Protein AF-A0A429IAY5-F1 (afdb_monomer_lite)

Sequence (356 aa):
MKTEVIEKDDQYVLNHCTKYLARESRDARHDFGQYPPGDDRAAICEAWRFPVVDAHWDGVSAASSYPYNDVTFVHDGRRTTPSSVAVLGTFGPLHSPVPLRPLAFAGEPTGFWAVTVRVPKGQVHTYKFAVDGAYVLDPVNPQRAVLDNGEPWSRFFTDACTVPLSFSRAERDLLGRLVRHLLPFRLDENRRFIRGVYESLDRAGRDEEFPLAYQLDDEVGTVNYIDKLIARQEQHNADDYHTCLKIIGEILRSRFGGLDPETAPPEMFADLYRQMETEKVDGWDYSRYGSPRYFLLLLRRHAMTGAFVHPKHGGNSGAAGWMYLESRFRDARDATLFDWRRALESPLGHNTDYRG

Structure (mmCIF, N/CA/C/O backbone):
data_AF-A0A429IAY5-F1
#
_entry.id   AF-A0A429IAY5-F1
#
loop_
_atom_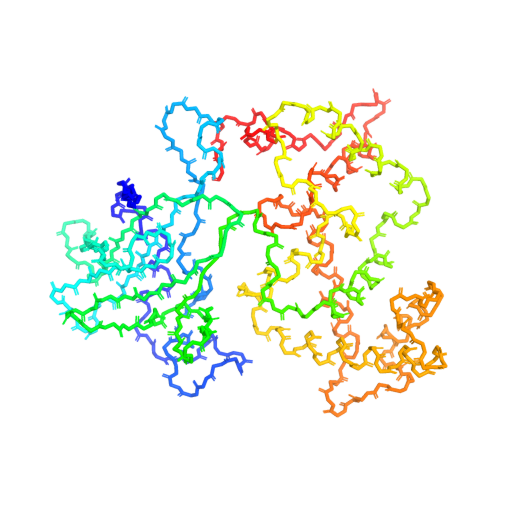site.group_PDB
_atom_site.id
_atom_site.type_symbol
_atom_site.label_atom_id
_atom_site.label_alt_id
_atom_site.label_comp_id
_atom_site.label_asym_id
_atom_site.label_entity_id
_atom_site.label_seq_id
_atom_site.pdbx_PDB_ins_code
_atom_site.Cartn_x
_atom_site.Cartn_y
_atom_site.Cartn_z
_atom_site.occupancy
_atom_site.B_iso_or_equiv
_atom_site.auth_seq_id
_atom_site.auth_comp_id
_atom_site.auth_asym_id
_atom_site.auth_atom_id
_atom_site.pdbx_PDB_model_num
ATOM 1 N N . MET A 1 1 ? -0.521 10.373 -25.197 1.00 56.44 1 MET A N 1
ATOM 2 C CA . MET A 1 1 ? 0.549 10.839 -24.289 1.00 56.44 1 MET A CA 1
ATOM 3 C C . MET A 1 1 ? 1.654 9.794 -24.312 1.00 56.44 1 MET A C 1
ATOM 5 O O . MET A 1 1 ? 1.327 8.628 -24.164 1.00 56.44 1 MET A O 1
ATOM 9 N N . LYS A 1 2 ? 2.902 10.155 -24.627 1.00 78.06 2 LYS A N 1
ATOM 10 C CA . LYS A 1 2 ? 4.018 9.196 -24.722 1.00 78.06 2 LYS A CA 1
ATOM 11 C C . LYS A 1 2 ? 4.521 8.868 -23.312 1.00 78.06 2 LYS A C 1
ATOM 13 O O . LYS A 1 2 ? 4.625 9.781 -22.500 1.00 78.06 2 LYS A O 1
ATOM 18 N N . THR A 1 3 ? 4.821 7.603 -23.030 1.00 90.50 3 THR A N 1
ATOM 19 C CA . THR A 1 3 ? 5.476 7.214 -21.773 1.00 90.50 3 THR A CA 1
ATOM 20 C C . THR A 1 3 ? 6.915 7.715 -21.775 1.00 90.50 3 THR A C 1
ATOM 22 O O . THR A 1 3 ? 7.653 7.477 -22.734 1.00 90.50 3 THR A O 1
ATOM 25 N N . GLU A 1 4 ? 7.303 8.430 -20.724 1.00 95.19 4 GLU A N 1
ATOM 26 C CA . GLU A 1 4 ? 8.668 8.918 -20.551 1.00 95.19 4 GLU A CA 1
ATOM 27 C C . GLU A 1 4 ? 9.512 7.854 -19.854 1.00 95.19 4 GLU A C 1
ATOM 29 O O . GLU A 1 4 ? 9.183 7.424 -18.748 1.00 95.19 4 GLU A O 1
ATOM 34 N N . VAL A 1 5 ? 10.574 7.415 -20.528 1.00 96.75 5 VAL A N 1
ATOM 35 C CA . VAL A 1 5 ? 11.546 6.458 -19.994 1.00 96.75 5 VAL A CA 1
ATOM 36 C C . VAL A 1 5 ? 12.626 7.234 -19.257 1.00 96.75 5 VAL A C 1
ATOM 38 O O . VAL A 1 5 ? 13.189 8.178 -19.809 1.00 96.75 5 VAL A O 1
ATOM 41 N N . ILE A 1 6 ? 12.913 6.813 -18.031 1.00 96.31 6 ILE A N 1
ATOM 42 C CA . ILE A 1 6 ? 13.973 7.364 -17.195 1.00 96.31 6 ILE A CA 1
ATOM 43 C C . ILE A 1 6 ? 15.163 6.417 -17.250 1.00 96.31 6 ILE A C 1
ATOM 45 O O . ILE A 1 6 ? 15.024 5.205 -17.071 1.00 96.31 6 ILE A O 1
ATOM 49 N N . GLU A 1 7 ? 16.342 6.966 -17.515 1.00 94.50 7 GLU A N 1
ATOM 50 C CA . GLU A 1 7 ? 17.569 6.185 -17.518 1.00 94.50 7 GLU A CA 1
ATOM 51 C C . GLU A 1 7 ? 18.011 5.913 -16.076 1.00 94.50 7 GLU A C 1
ATOM 53 O O . GLU A 1 7 ? 18.231 6.828 -15.283 1.00 94.50 7 GLU A O 1
ATOM 58 N N . LYS A 1 8 ? 18.121 4.630 -15.733 1.00 95.06 8 LYS A N 1
ATOM 59 C CA . LYS A 1 8 ? 18.749 4.144 -14.503 1.00 95.06 8 LYS A CA 1
ATOM 60 C C . LYS A 1 8 ? 19.872 3.199 -14.893 1.00 95.06 8 LYS A C 1
ATOM 62 O O . LYS A 1 8 ? 19.691 2.392 -15.810 1.00 95.06 8 LYS A O 1
ATOM 67 N N . ASP A 1 9 ? 21.003 3.286 -14.206 1.00 94.69 9 ASP A N 1
ATOM 68 C CA . ASP A 1 9 ? 22.112 2.362 -14.422 1.00 94.69 9 ASP A CA 1
ATOM 69 C C . ASP A 1 9 ? 21.780 0.940 -13.925 1.00 94.69 9 ASP A C 1
ATOM 71 O O . ASP A 1 9 ? 20.820 0.709 -13.182 1.00 94.69 9 ASP A O 1
ATOM 75 N N . ASP A 1 10 ? 22.571 -0.037 -14.370 1.00 97.19 10 ASP A N 1
ATOM 76 C CA . ASP A 1 10 ? 22.368 -1.444 -14.006 1.00 97.19 10 ASP A CA 1
ATOM 77 C C . ASP A 1 10 ? 22.539 -1.682 -12.511 1.00 97.19 10 ASP A C 1
ATOM 79 O O . ASP A 1 10 ? 21.797 -2.469 -11.925 1.00 97.19 10 ASP A O 1
ATOM 83 N N . GLN A 1 11 ? 23.478 -0.981 -11.875 1.00 95.31 11 GLN A N 1
ATOM 84 C CA . GLN A 1 11 ? 23.762 -1.143 -10.456 1.00 95.31 11 GLN A CA 1
ATOM 85 C C . GLN A 1 11 ? 22.556 -0.731 -9.604 1.00 95.31 11 GLN A C 1
ATOM 87 O O . GLN A 1 11 ? 22.199 -1.453 -8.673 1.00 95.31 11 GLN A O 1
ATOM 92 N N . TYR A 1 12 ? 21.892 0.378 -9.934 1.00 94.56 12 TYR A N 1
ATOM 93 C CA . TYR A 1 12 ? 20.667 0.838 -9.289 1.00 94.56 12 TYR A CA 1
ATOM 94 C C . TYR A 1 12 ? 19.584 -0.236 -9.367 1.00 94.56 12 TYR A C 1
ATOM 96 O O . TYR A 1 12 ? 19.018 -0.615 -8.338 1.00 94.56 12 TYR A O 1
ATOM 104 N N . VAL A 1 13 ? 19.312 -0.763 -10.565 1.00 96.38 13 VAL A N 1
ATOM 105 C CA . VAL A 1 13 ? 18.244 -1.754 -10.744 1.00 96.38 13 VAL A CA 1
ATOM 106 C C . VAL A 1 13 ? 18.590 -3.059 -10.026 1.00 96.38 13 VAL A C 1
ATOM 108 O O . VAL A 1 13 ? 17.761 -3.600 -9.291 1.00 96.38 13 VAL A O 1
ATOM 111 N N . LEU A 1 14 ? 19.827 -3.539 -10.173 1.00 96.25 14 LEU A N 1
ATOM 112 C CA . LEU A 1 14 ? 20.292 -4.771 -9.541 1.00 96.25 14 LEU A CA 1
ATOM 113 C C . LEU A 1 14 ? 20.277 -4.670 -8.012 1.00 96.25 14 LEU A C 1
ATOM 115 O O . LEU A 1 14 ? 19.855 -5.628 -7.361 1.00 96.25 14 LEU A O 1
ATOM 119 N N . ASN A 1 15 ? 20.639 -3.521 -7.431 1.00 94.56 15 ASN A N 1
ATOM 120 C CA . ASN A 1 15 ? 20.538 -3.273 -5.987 1.00 94.56 15 ASN A CA 1
ATOM 121 C C . ASN A 1 15 ? 19.098 -3.417 -5.472 1.00 94.56 15 ASN A C 1
ATOM 123 O O . ASN A 1 15 ? 18.885 -3.877 -4.349 1.00 94.56 15 ASN A O 1
ATOM 127 N N . HIS A 1 16 ? 18.108 -3.060 -6.293 1.00 93.94 16 HIS A N 1
ATOM 128 C CA . HIS A 1 16 ? 16.699 -3.133 -5.921 1.00 93.94 16 HIS A CA 1
ATOM 129 C C . HIS A 1 16 ? 16.050 -4.492 -6.189 1.00 93.94 16 HIS A C 1
ATOM 131 O O . HIS A 1 16 ? 15.040 -4.790 -5.552 1.00 93.94 16 HIS A O 1
ATOM 137 N N . CYS A 1 17 ? 16.591 -5.326 -7.087 1.00 93.81 17 CYS A N 1
ATOM 138 C CA . CYS A 1 17 ? 15.934 -6.578 -7.472 1.00 93.81 17 CYS A CA 1
ATOM 139 C C . CYS A 1 17 ? 16.657 -7.860 -7.037 1.00 93.81 17 CYS A C 1
ATOM 141 O O . CYS A 1 17 ? 16.001 -8.815 -6.615 1.00 93.81 17 CYS A O 1
ATOM 143 N N . THR A 1 18 ? 17.991 -7.901 -7.081 1.00 92.12 18 THR A N 1
ATOM 144 C CA . THR A 1 18 ? 18.750 -9.160 -6.958 1.00 92.12 18 THR A CA 1
ATOM 145 C C . THR A 1 18 ? 18.558 -9.842 -5.608 1.00 92.12 18 THR A C 1
ATOM 147 O O . THR A 1 18 ? 18.293 -11.040 -5.573 1.00 92.12 18 THR A O 1
ATOM 150 N N . LYS A 1 19 ? 18.582 -9.098 -4.494 1.00 89.44 19 LYS A N 1
ATOM 151 C CA . LYS A 1 19 ? 18.338 -9.648 -3.144 1.00 89.44 19 LYS A CA 1
ATOM 152 C C . LYS A 1 19 ? 17.027 -10.445 -3.054 1.00 89.44 19 LYS A C 1
ATOM 154 O O . LYS A 1 19 ? 16.942 -11.409 -2.293 1.00 89.44 19 LYS A O 1
ATOM 159 N N . TYR A 1 20 ? 16.015 -10.034 -3.813 1.00 90.50 20 TYR A N 1
ATOM 160 C CA . TYR A 1 20 ? 14.670 -10.598 -3.762 1.00 90.50 20 TYR A CA 1
ATOM 161 C C . TYR A 1 20 ? 14.484 -11.718 -4.783 1.00 90.50 20 TYR A C 1
ATOM 163 O O . TYR A 1 20 ? 13.994 -12.792 -4.432 1.00 90.50 20 TYR A O 1
ATOM 171 N N . LEU A 1 21 ? 14.917 -11.477 -6.024 1.00 90.44 21 LEU A N 1
ATOM 172 C CA . LEU A 1 21 ? 14.648 -12.345 -7.170 1.00 90.44 21 LEU A CA 1
ATOM 173 C C . LEU A 1 21 ? 15.740 -13.391 -7.411 1.00 90.44 21 LEU A C 1
ATOM 175 O O . LEU A 1 21 ? 15.462 -14.450 -7.960 1.00 90.44 21 LEU A O 1
ATOM 179 N N . ALA A 1 22 ? 16.990 -13.146 -7.003 1.00 86.62 22 ALA A N 1
ATOM 180 C CA . ALA A 1 22 ? 18.126 -13.949 -7.462 1.00 86.62 22 ALA A CA 1
ATOM 181 C C . ALA A 1 22 ? 18.215 -15.367 -6.865 1.00 86.62 22 ALA A C 1
ATOM 183 O O . ALA A 1 22 ? 19.133 -16.110 -7.208 1.00 86.62 22 ALA A O 1
ATOM 184 N N . ARG A 1 23 ? 17.272 -15.770 -6.008 1.00 82.38 23 ARG A N 1
ATOM 185 C CA . ARG A 1 23 ? 17.279 -17.077 -5.342 1.00 82.38 23 ARG A CA 1
ATOM 186 C C . ARG A 1 23 ? 17.081 -18.227 -6.334 1.00 82.38 23 ARG A C 1
ATOM 188 O O . ARG A 1 23 ? 16.148 -18.223 -7.128 1.00 82.38 23 ARG A O 1
ATOM 195 N N . GLU A 1 24 ? 17.929 -19.248 -6.232 1.00 80.69 24 GLU A N 1
ATOM 196 C CA . GLU A 1 24 ? 17.819 -20.465 -7.052 1.00 80.69 24 GLU A CA 1
ATOM 197 C C . GLU A 1 24 ? 16.830 -21.489 -6.474 1.00 80.69 24 GLU A C 1
ATOM 199 O O . GLU A 1 24 ? 16.192 -22.231 -7.223 1.00 80.69 24 GLU A O 1
ATOM 204 N N . SER A 1 25 ? 16.683 -21.513 -5.144 1.00 83.12 25 SER A N 1
ATOM 205 C CA . SER A 1 25 ? 15.753 -22.407 -4.444 1.00 83.12 25 SER A CA 1
ATOM 206 C C . SER A 1 25 ? 14.301 -22.151 -4.864 1.00 83.12 25 SER A C 1
ATOM 208 O O . SER A 1 25 ? 13.889 -21.008 -5.054 1.00 83.12 25 SER A O 1
ATOM 210 N N . ARG A 1 26 ? 13.522 -23.235 -4.977 1.00 82.31 26 ARG A N 1
ATOM 211 C CA . ARG A 1 26 ? 12.072 -23.219 -5.243 1.00 82.31 26 ARG A CA 1
ATOM 212 C C . ARG A 1 26 ? 11.232 -23.465 -3.990 1.00 82.31 26 ARG A C 1
ATOM 214 O O . ARG A 1 26 ? 10.028 -23.669 -4.094 1.00 82.31 26 ARG A O 1
ATOM 221 N N . ASP A 1 27 ? 11.863 -23.486 -2.819 1.00 87.38 27 ASP A N 1
ATOM 222 C CA . ASP A 1 27 ? 11.152 -23.685 -1.563 1.00 87.38 27 ASP A CA 1
ATOM 223 C C . ASP A 1 27 ? 10.172 -22.525 -1.353 1.00 87.38 27 ASP A C 1
ATOM 225 O O . ASP A 1 27 ? 10.574 -21.360 -1.397 1.00 87.38 27 ASP A O 1
ATOM 229 N N . ALA A 1 28 ? 8.913 -22.843 -1.051 1.00 88.56 28 ALA A N 1
ATOM 230 C CA . ALA A 1 28 ? 7.842 -21.888 -0.765 1.00 88.56 28 ALA A CA 1
ATOM 231 C C . ALA A 1 28 ? 8.009 -21.203 0.612 1.00 88.56 28 ALA A C 1
ATOM 233 O O . ALA A 1 28 ? 7.119 -21.223 1.454 1.00 88.56 28 ALA A O 1
ATOM 234 N N . ARG A 1 29 ? 9.189 -20.632 0.893 1.00 86.31 29 ARG A N 1
ATOM 235 C CA . ARG A 1 29 ? 9.542 -20.065 2.211 1.00 86.31 29 ARG A CA 1
ATOM 236 C C . ARG A 1 29 ? 8.820 -18.758 2.531 1.00 86.31 29 ARG A C 1
ATOM 238 O O . ARG A 1 29 ? 8.881 -18.318 3.674 1.00 86.31 29 ARG A O 1
ATOM 245 N N . HIS A 1 30 ? 8.213 -18.130 1.528 1.00 85.31 30 HIS A N 1
ATOM 246 C CA . HIS A 1 30 ? 7.499 -16.857 1.648 1.00 85.31 30 HIS A CA 1
ATOM 247 C C . HIS A 1 30 ? 6.004 -17.006 1.356 1.00 85.31 30 HIS A C 1
ATOM 249 O O . HIS A 1 30 ? 5.321 -16.024 1.064 1.00 85.31 30 HIS A O 1
ATOM 255 N N . ASP A 1 31 ? 5.503 -18.237 1.434 1.00 88.00 31 ASP A N 1
ATOM 256 C CA . ASP A 1 31 ? 4.080 -18.532 1.468 1.00 88.00 31 ASP A CA 1
ATOM 257 C C . ASP A 1 31 ? 3.624 -18.705 2.920 1.00 88.00 31 ASP A C 1
ATOM 259 O O . ASP A 1 31 ? 4.079 -19.588 3.645 1.00 88.00 31 ASP A O 1
ATOM 263 N N . PHE A 1 32 ? 2.731 -17.822 3.339 1.00 84.75 32 PHE A N 1
ATOM 264 C CA . PHE A 1 32 ? 2.052 -17.808 4.630 1.00 84.75 32 PHE A CA 1
ATOM 265 C C . PHE A 1 32 ? 0.592 -18.276 4.483 1.00 84.75 32 PHE A C 1
ATOM 267 O O . PHE A 1 32 ? -0.224 -18.024 5.365 1.00 84.75 32 PHE A O 1
ATOM 274 N N . GLY A 1 33 ? 0.265 -18.953 3.373 1.00 82.62 33 GLY A N 1
ATOM 275 C CA . GLY A 1 33 ? -1.078 -19.407 3.010 1.00 82.62 33 GLY A CA 1
ATOM 276 C C . GLY A 1 33 ? -1.767 -18.532 1.959 1.00 82.62 33 GLY A C 1
ATOM 277 O O . GLY A 1 33 ? -2.904 -18.816 1.593 1.00 82.62 33 GLY A O 1
ATOM 278 N N . GLN A 1 34 ? -1.104 -17.479 1.468 1.00 84.12 34 GLN A N 1
ATOM 279 C CA . GLN A 1 34 ? -1.677 -16.532 0.507 1.00 84.12 34 GLN A CA 1
ATOM 280 C C . GLN A 1 34 ? -1.512 -16.944 -0.964 1.00 84.12 34 GLN A C 1
ATOM 282 O O . GLN A 1 34 ? -2.073 -16.281 -1.842 1.00 84.12 34 GLN A O 1
ATOM 287 N N . TYR A 1 35 ? -0.731 -17.988 -1.262 1.00 87.00 35 TYR A N 1
ATOM 288 C CA . TYR A 1 35 ? -0.489 -18.432 -2.635 1.00 87.00 35 TYR A CA 1
ATOM 289 C C . TYR A 1 35 ? -0.970 -19.867 -2.893 1.00 87.00 35 TYR A C 1
ATOM 291 O O . TYR A 1 35 ? -0.951 -20.711 -1.998 1.00 87.00 35 TYR A O 1
ATOM 299 N N . PRO A 1 36 ? -1.398 -20.182 -4.130 1.00 87.00 36 PRO A N 1
ATOM 300 C CA . PRO A 1 36 ? -1.658 -21.561 -4.514 1.00 87.00 36 PRO A CA 1
ATOM 301 C C . PRO A 1 36 ? -0.350 -22.375 -4.574 1.00 87.00 36 PRO A C 1
ATOM 303 O O . PRO A 1 36 ? 0.723 -21.819 -4.835 1.00 87.00 36 PRO A O 1
ATOM 306 N N . PRO A 1 37 ? -0.416 -23.710 -4.408 1.00 88.00 37 PRO A N 1
ATOM 307 C CA . PRO A 1 37 ? 0.755 -24.568 -4.547 1.00 88.00 37 PRO A CA 1
ATOM 308 C C . PRO A 1 37 ? 1.457 -24.380 -5.900 1.00 88.00 37 PRO A C 1
ATOM 310 O O . PRO A 1 37 ? 0.829 -24.483 -6.953 1.00 88.00 37 PRO A O 1
ATOM 313 N N . GLY A 1 38 ? 2.772 -24.148 -5.867 1.00 84.69 38 GLY A N 1
ATOM 314 C CA . GLY A 1 38 ? 3.600 -23.983 -7.068 1.00 84.69 38 GLY A CA 1
ATOM 315 C C . GLY A 1 38 ? 3.671 -22.559 -7.630 1.00 84.69 38 GLY A C 1
ATOM 316 O O . GLY A 1 38 ? 4.242 -22.377 -8.701 1.00 84.69 38 GLY A O 1
ATOM 317 N N . ASP A 1 39 ? 3.127 -21.559 -6.935 1.00 87.62 39 ASP A N 1
ATOM 318 C CA . ASP A 1 39 ? 3.252 -20.153 -7.327 1.00 87.62 39 ASP A CA 1
ATOM 319 C C . ASP A 1 39 ? 4.697 -19.641 -7.179 1.00 87.62 39 ASP A C 1
ATOM 321 O O . ASP A 1 39 ? 5.296 -19.750 -6.108 1.00 87.62 39 ASP A O 1
ATOM 325 N N . ASP A 1 40 ? 5.260 -19.031 -8.226 1.00 84.69 40 ASP A N 1
ATOM 326 C CA . ASP A 1 40 ? 6.631 -18.496 -8.197 1.00 84.69 40 ASP A CA 1
ATOM 327 C C . ASP A 1 40 ? 6.828 -17.434 -7.098 1.00 84.69 40 ASP A C 1
ATOM 329 O O . ASP A 1 40 ? 7.921 -17.307 -6.535 1.00 84.69 40 ASP A O 1
ATOM 333 N N . ARG A 1 41 ? 5.766 -16.708 -6.724 1.00 88.31 41 ARG A N 1
ATOM 334 C CA . ARG A 1 41 ? 5.806 -15.679 -5.671 1.00 88.31 41 ARG A CA 1
ATOM 335 C C . ARG A 1 41 ? 6.077 -16.268 -4.289 1.00 88.31 41 ARG A C 1
ATOM 337 O O . ARG A 1 41 ? 6.617 -15.566 -3.439 1.00 88.31 41 ARG A O 1
ATOM 344 N N . ALA A 1 42 ? 5.773 -17.549 -4.075 1.00 88.94 42 ALA A N 1
ATOM 345 C CA . ALA A 1 42 ? 6.066 -18.258 -2.832 1.00 88.94 42 ALA A CA 1
ATOM 346 C C . ALA A 1 42 ? 7.574 -18.490 -2.613 1.00 88.94 42 ALA A C 1
ATOM 348 O O . ALA A 1 42 ? 8.035 -18.588 -1.472 1.00 88.94 42 ALA A O 1
ATOM 349 N N . ALA A 1 43 ? 8.351 -18.579 -3.699 1.00 87.81 43 ALA A N 1
ATOM 350 C CA . ALA A 1 43 ? 9.796 -18.817 -3.657 1.00 87.81 43 ALA A CA 1
ATOM 351 C C . ALA A 1 43 ? 10.624 -17.519 -3.552 1.00 87.81 43 ALA A C 1
ATOM 353 O O . ALA A 1 43 ? 11.816 -17.547 -3.221 1.00 87.81 43 ALA A O 1
ATOM 354 N N . ILE A 1 44 ? 9.993 -16.368 -3.798 1.00 87.62 44 ILE A N 1
ATOM 355 C CA . ILE A 1 44 ? 10.636 -15.053 -3.876 1.00 87.62 44 ILE A CA 1
ATOM 356 C C . ILE A 1 44 ? 10.467 -14.287 -2.562 1.00 87.62 44 ILE A C 1
ATOM 358 O O . ILE A 1 44 ? 9.414 -14.301 -1.934 1.00 87.62 44 ILE A O 1
ATOM 362 N N . CYS A 1 45 ? 11.526 -13.596 -2.138 1.00 86.75 45 CYS A N 1
ATOM 363 C CA . CYS A 1 45 ? 11.501 -12.778 -0.927 1.00 86.75 45 CYS A CA 1
ATOM 364 C C . CYS A 1 45 ? 10.812 -11.439 -1.204 1.00 86.75 45 CYS A C 1
ATOM 366 O O . CYS A 1 45 ? 11.195 -10.759 -2.147 1.00 86.75 45 CYS A O 1
ATOM 368 N N . GLU A 1 46 ? 9.856 -11.030 -0.363 1.00 87.81 46 GLU A N 1
ATOM 369 C CA . GLU A 1 46 ? 9.245 -9.686 -0.411 1.00 87.81 46 GLU A CA 1
ATOM 370 C C . GLU A 1 46 ? 8.728 -9.287 -1.811 1.00 87.81 46 GLU A C 1
ATOM 372 O O . GLU A 1 46 ? 8.937 -8.171 -2.287 1.00 87.81 46 GLU A O 1
ATOM 377 N N . ALA A 1 47 ? 8.021 -10.212 -2.467 1.00 88.69 47 ALA A N 1
ATOM 378 C CA . ALA A 1 47 ? 7.423 -10.065 -3.800 1.00 88.69 47 ALA A CA 1
ATOM 379 C C . ALA A 1 47 ? 6.638 -8.745 -4.003 1.00 88.69 47 ALA A C 1
ATOM 381 O O . ALA A 1 47 ? 6.641 -8.150 -5.080 1.00 88.69 47 ALA A O 1
ATOM 382 N N . TRP A 1 48 ? 6.029 -8.226 -2.933 1.00 89.12 48 TRP A N 1
ATOM 383 C CA . TRP A 1 48 ? 5.300 -6.954 -2.892 1.00 89.12 48 TRP A CA 1
ATOM 384 C C . TRP A 1 48 ? 6.142 -5.713 -3.233 1.00 89.12 48 TRP A C 1
ATOM 386 O O . TRP A 1 48 ? 5.582 -4.634 -3.447 1.00 89.12 48 TRP A O 1
ATOM 396 N N . ARG A 1 49 ? 7.477 -5.817 -3.286 1.00 91.75 49 ARG A N 1
ATOM 397 C CA . ARG A 1 49 ? 8.354 -4.708 -3.691 1.00 91.75 49 ARG A CA 1
ATOM 398 C C . ARG A 1 49 ? 8.222 -4.336 -5.157 1.00 91.75 49 ARG A C 1
ATOM 400 O O . ARG A 1 49 ? 8.545 -3.199 -5.484 1.00 91.75 49 ARG A O 1
ATOM 407 N N . PHE A 1 50 ? 7.737 -5.243 -6.001 1.00 94.38 50 PHE A N 1
ATOM 408 C CA . PHE A 1 50 ? 7.680 -5.040 -7.444 1.00 94.38 50 PHE A CA 1
ATOM 409 C C . PHE A 1 50 ? 6.288 -4.581 -7.920 1.00 94.38 50 PHE A C 1
ATOM 411 O O . PHE A 1 50 ? 5.279 -5.066 -7.400 1.00 94.38 50 PHE A O 1
ATOM 418 N N . PRO A 1 51 ? 6.217 -3.661 -8.904 1.00 97.00 51 PRO A N 1
ATOM 419 C CA . PRO A 1 51 ? 7.336 -2.883 -9.444 1.00 97.00 51 PRO A CA 1
ATOM 420 C C . PRO A 1 51 ? 7.904 -1.925 -8.385 1.00 97.00 51 PRO A C 1
ATOM 422 O O . PRO A 1 51 ? 7.212 -1.545 -7.434 1.00 97.00 51 PRO A O 1
ATOM 425 N N . VAL A 1 52 ? 9.174 -1.549 -8.542 1.00 96.12 52 VAL A N 1
ATOM 426 C CA . VAL A 1 52 ? 9.810 -0.584 -7.636 1.00 96.12 52 VAL A CA 1
ATOM 427 C C . VAL A 1 52 ? 9.193 0.778 -7.918 1.00 96.12 52 VAL A C 1
ATOM 429 O O . VAL A 1 52 ? 9.154 1.197 -9.070 1.00 96.12 52 VAL A O 1
ATOM 432 N N . VAL A 1 53 ? 8.695 1.443 -6.880 1.00 95.69 53 VAL A N 1
ATOM 433 C CA . VAL A 1 53 ? 8.128 2.793 -6.958 1.00 95.69 53 VAL A CA 1
ATOM 434 C C . VAL A 1 53 ? 9.024 3.677 -6.109 1.00 95.69 53 VAL A C 1
ATOM 436 O O . VAL A 1 53 ? 9.106 3.457 -4.901 1.00 95.69 53 VAL A O 1
ATOM 439 N N . ASP A 1 54 ? 9.709 4.611 -6.754 1.00 93.69 54 ASP A N 1
ATOM 440 C CA . ASP A 1 54 ? 10.697 5.492 -6.136 1.00 93.69 54 ASP A CA 1
ATOM 441 C C . ASP A 1 54 ? 10.357 6.963 -6.404 1.00 93.69 54 ASP A C 1
ATOM 443 O O . ASP A 1 54 ? 9.550 7.277 -7.287 1.00 93.69 54 ASP A O 1
ATOM 447 N N . ALA A 1 55 ? 10.931 7.884 -5.638 1.00 90.81 55 ALA A N 1
ATOM 448 C CA . ALA A 1 55 ? 10.758 9.307 -5.897 1.00 90.81 55 ALA A CA 1
ATOM 449 C C . ALA A 1 55 ? 11.405 9.702 -7.234 1.00 90.81 55 ALA A C 1
ATOM 451 O O . ALA A 1 55 ? 12.462 9.196 -7.609 1.00 90.81 55 ALA A O 1
ATOM 452 N N . HIS A 1 56 ? 10.756 10.604 -7.972 1.00 92.50 56 HIS A N 1
ATOM 453 C CA . HIS A 1 56 ? 11.352 11.184 -9.170 1.00 92.50 56 HIS A CA 1
ATOM 454 C C . HIS A 1 56 ? 12.267 12.356 -8.796 1.00 92.50 56 HIS A C 1
ATOM 456 O O . HIS A 1 56 ? 11.945 13.135 -7.898 1.00 92.50 56 HIS A O 1
ATOM 462 N N . TRP A 1 57 ? 13.380 12.510 -9.516 1.00 89.75 57 TRP A N 1
ATOM 463 C CA . TRP A 1 57 ? 14.264 13.670 -9.429 1.00 89.75 57 TRP A CA 1
ATOM 464 C C . TRP A 1 57 ? 14.833 14.000 -10.812 1.00 89.75 57 TRP A C 1
ATOM 466 O O . TRP A 1 57 ? 15.547 13.191 -11.403 1.00 89.75 57 TRP A O 1
ATOM 476 N N . ASP A 1 58 ? 14.534 15.197 -11.314 1.00 87.75 58 ASP A N 1
ATOM 477 C CA . ASP A 1 58 ? 14.938 15.662 -12.648 1.00 87.75 58 ASP A CA 1
ATOM 478 C C . ASP A 1 58 ? 16.320 16.345 -12.691 1.00 87.75 58 ASP A C 1
ATOM 480 O O . ASP A 1 58 ? 16.786 16.741 -13.758 1.00 87.75 58 ASP A O 1
ATOM 484 N N . GLY A 1 59 ? 16.999 16.496 -11.548 1.00 86.75 59 GLY A N 1
ATOM 485 C CA . GLY A 1 59 ? 18.266 17.232 -11.466 1.00 86.75 59 GLY A CA 1
ATOM 486 C C . GLY A 1 59 ? 18.112 18.747 -11.311 1.00 86.75 59 GLY A C 1
ATOM 487 O O . GLY A 1 59 ? 19.115 19.425 -11.091 1.00 86.75 59 GLY A O 1
ATOM 488 N N . VAL A 1 60 ? 16.888 19.279 -11.380 1.00 87.00 60 VAL A N 1
ATOM 489 C CA . VAL A 1 60 ? 16.620 20.713 -11.530 1.00 87.00 60 VAL A CA 1
ATOM 490 C C . VAL A 1 60 ? 15.742 21.261 -10.408 1.00 87.00 60 VAL A C 1
ATOM 492 O O . VAL A 1 60 ? 16.168 22.187 -9.717 1.00 87.00 60 VAL A O 1
ATOM 495 N N . SER A 1 61 ? 14.537 20.726 -10.192 1.00 84.75 61 SER A N 1
ATOM 496 C CA . SER A 1 61 ? 13.570 21.316 -9.255 1.00 84.75 61 SER A CA 1
ATOM 497 C C . SER A 1 61 ? 12.782 20.276 -8.465 1.00 84.75 61 SER A C 1
ATOM 499 O O . SER A 1 61 ? 12.200 19.332 -8.999 1.00 84.75 61 SER A O 1
ATOM 501 N N . ALA A 1 62 ? 12.752 20.467 -7.140 1.00 80.94 62 ALA A N 1
ATOM 502 C CA . ALA A 1 62 ? 12.017 19.580 -6.240 1.00 80.94 62 ALA A CA 1
ATOM 503 C C . ALA A 1 62 ? 10.514 19.716 -6.481 1.00 80.94 62 ALA A C 1
ATOM 505 O O . ALA A 1 62 ? 9.804 18.718 -6.497 1.00 80.94 62 ALA A O 1
ATOM 506 N N . ALA A 1 63 ? 10.050 20.933 -6.771 1.00 82.06 63 ALA A N 1
ATOM 507 C CA . ALA A 1 63 ? 8.652 21.209 -7.056 1.00 82.06 63 ALA A CA 1
ATOM 508 C C . ALA A 1 63 ? 8.173 20.545 -8.359 1.00 82.06 63 ALA A C 1
ATOM 510 O O . ALA A 1 63 ? 7.088 19.972 -8.375 1.00 82.06 63 ALA A O 1
ATOM 511 N N . SER A 1 64 ? 8.971 20.561 -9.438 1.00 85.00 64 SER A N 1
ATOM 512 C CA . SER A 1 64 ? 8.608 19.870 -10.691 1.00 85.00 64 SER A CA 1
ATOM 513 C C . SER A 1 64 ? 8.719 18.354 -10.574 1.00 85.00 64 SER A C 1
ATOM 515 O O . SER A 1 64 ? 7.968 17.633 -11.232 1.00 85.00 64 SER A O 1
ATOM 517 N N . SER A 1 65 ? 9.634 17.872 -9.732 1.00 88.38 65 SER A N 1
ATOM 518 C CA . SER A 1 65 ? 9.869 16.446 -9.531 1.00 88.38 65 SER A CA 1
ATOM 519 C C . SER A 1 65 ? 8.838 15.793 -8.605 1.00 88.38 65 SER A C 1
ATOM 521 O O . SER A 1 65 ? 8.399 14.669 -8.852 1.00 88.38 65 SER A O 1
ATOM 523 N N . TYR A 1 66 ? 8.407 16.510 -7.563 1.00 86.06 66 TYR A N 1
ATOM 524 C CA . TYR A 1 66 ? 7.545 15.995 -6.500 1.00 86.06 66 TYR A CA 1
ATOM 525 C C . TYR A 1 66 ? 6.243 15.329 -6.978 1.00 86.06 66 TYR A C 1
ATOM 527 O O . TYR A 1 66 ? 5.878 14.316 -6.379 1.00 86.06 66 TYR A O 1
ATOM 535 N N . PRO A 1 67 ? 5.545 15.797 -8.032 1.00 89.12 67 PRO A N 1
ATOM 536 C CA . PRO A 1 67 ? 4.322 15.163 -8.522 1.00 89.12 67 PRO A CA 1
ATOM 537 C C . PRO A 1 67 ? 4.509 13.774 -9.142 1.00 89.12 67 PRO A C 1
ATOM 539 O O . PRO A 1 67 ? 3.510 13.145 -9.488 1.00 89.12 67 PRO A O 1
ATOM 542 N N . TYR A 1 68 ? 5.741 13.287 -9.310 1.00 93.44 68 TYR A N 1
ATOM 543 C CA . TYR A 1 68 ? 6.032 12.057 -10.041 1.00 93.44 68 TYR A CA 1
ATOM 544 C C . TYR A 1 68 ? 6.783 11.019 -9.197 1.00 93.44 68 TYR A C 1
ATOM 546 O O . TYR A 1 68 ? 7.490 11.335 -8.239 1.00 93.44 68 TYR A O 1
ATOM 554 N N . ASN A 1 69 ? 6.631 9.760 -9.593 1.00 96.12 69 ASN A N 1
ATOM 555 C CA . ASN A 1 69 ? 7.459 8.633 -9.198 1.00 96.12 69 ASN A CA 1
ATOM 556 C C . ASN A 1 69 ? 8.233 8.087 -10.404 1.00 96.12 69 ASN A C 1
ATOM 558 O O . ASN A 1 69 ? 7.745 8.122 -11.537 1.00 96.12 69 ASN A O 1
ATOM 562 N N . ASP A 1 70 ? 9.391 7.496 -10.125 1.00 97.31 70 ASP A N 1
ATOM 563 C CA . ASP A 1 70 ? 10.097 6.597 -11.031 1.00 97.31 70 ASP A CA 1
ATOM 564 C C . ASP A 1 70 ? 9.634 5.163 -10.758 1.00 97.31 70 ASP A C 1
ATOM 566 O O . ASP A 1 70 ? 9.822 4.631 -9.662 1.00 97.31 70 ASP A O 1
ATOM 570 N N . VAL A 1 71 ? 9.012 4.523 -11.749 1.00 98.12 71 VAL A N 1
ATOM 571 C CA . VAL A 1 71 ? 8.507 3.150 -11.622 1.00 98.12 71 VAL A CA 1
ATOM 572 C C . VAL A 1 71 ? 9.383 2.208 -12.429 1.00 98.12 71 VAL A C 1
ATOM 574 O O . VAL A 1 71 ? 9.387 2.263 -13.658 1.00 98.12 71 VAL A O 1
ATOM 577 N N . THR A 1 72 ? 10.123 1.341 -11.738 1.00 98.31 72 THR A N 1
ATOM 578 C CA . THR A 1 72 ? 11.015 0.357 -12.363 1.00 98.31 72 THR A CA 1
ATOM 579 C C . THR A 1 72 ? 10.342 -1.007 -12.427 1.00 98.31 72 THR A C 1
ATOM 581 O O . THR A 1 72 ? 10.093 -1.656 -11.405 1.00 98.31 72 THR A O 1
ATOM 584 N N . PHE A 1 73 ? 10.081 -1.456 -13.650 1.00 98.38 73 PHE A N 1
ATOM 585 C CA . PHE A 1 73 ? 9.615 -2.804 -13.946 1.00 98.38 73 PHE A CA 1
ATOM 586 C C . PHE A 1 73 ? 10.817 -3.712 -14.157 1.00 98.38 73 PHE A C 1
ATOM 588 O O . PHE A 1 73 ? 11.740 -3.347 -14.883 1.00 98.38 73 PHE A O 1
ATOM 595 N N . VAL A 1 74 ? 10.791 -4.896 -13.546 1.00 97.38 74 VAL A N 1
ATOM 596 C CA . VAL A 1 74 ? 11.857 -5.894 -13.662 1.00 97.38 74 VAL A CA 1
ATOM 597 C C . VAL A 1 74 ? 11.242 -7.227 -14.056 1.00 97.38 74 VAL A C 1
ATOM 599 O O . VAL A 1 74 ? 10.261 -7.657 -13.455 1.00 97.38 74 VAL A O 1
ATOM 602 N N . HIS A 1 75 ? 11.832 -7.886 -15.047 1.00 96.69 75 HIS A N 1
ATOM 603 C CA . HIS A 1 75 ? 11.479 -9.242 -15.446 1.00 96.69 75 HIS A CA 1
ATOM 604 C C . HIS A 1 75 ? 12.683 -10.171 -15.259 1.00 96.69 75 HIS A C 1
ATOM 606 O O . HIS A 1 75 ? 13.784 -9.883 -15.737 1.00 96.69 75 HIS A O 1
ATOM 612 N N . ASP A 1 76 ? 12.476 -11.286 -14.557 1.00 94.31 76 ASP A N 1
ATOM 613 C CA . ASP A 1 76 ? 13.484 -12.332 -14.386 1.00 94.31 76 ASP A CA 1
ATOM 614 C C . ASP A 1 76 ? 13.459 -13.300 -15.574 1.00 94.31 76 ASP A C 1
ATOM 616 O O . ASP A 1 76 ? 12.654 -14.229 -15.627 1.00 94.31 76 ASP A O 1
ATOM 620 N N . GLY A 1 77 ? 14.355 -13.072 -16.533 1.00 93.69 77 GLY A N 1
ATOM 621 C CA . GLY A 1 77 ? 14.498 -13.890 -17.732 1.00 93.69 77 GLY A CA 1
ATOM 622 C C . GLY A 1 77 ? 15.492 -15.043 -17.590 1.00 93.69 77 GLY A C 1
ATOM 623 O O . GLY A 1 77 ? 15.740 -15.737 -18.571 1.00 93.69 77 GLY A O 1
ATOM 624 N N . ARG A 1 78 ? 16.082 -15.289 -16.411 1.00 91.56 78 ARG A N 1
ATOM 625 C CA . ARG A 1 78 ? 17.173 -16.278 -16.260 1.00 91.56 78 ARG A CA 1
ATOM 626 C C . ARG A 1 78 ? 16.752 -17.714 -16.576 1.00 91.56 78 ARG A C 1
ATOM 628 O O . ARG A 1 78 ? 17.594 -18.530 -16.933 1.00 91.56 78 ARG A O 1
ATOM 635 N N . ARG A 1 79 ? 15.461 -18.034 -16.431 1.00 85.31 79 ARG A N 1
ATOM 636 C CA . ARG A 1 79 ? 14.912 -19.379 -16.694 1.00 85.31 79 ARG A CA 1
ATOM 637 C C . ARG A 1 79 ? 14.331 -19.538 -18.094 1.00 85.31 79 ARG A C 1
ATOM 639 O O . ARG A 1 79 ? 14.384 -20.631 -18.644 1.00 85.31 79 ARG A O 1
ATOM 646 N N . THR A 1 80 ? 13.729 -18.481 -18.627 1.00 89.50 80 THR A N 1
ATOM 647 C CA . THR A 1 80 ? 13.012 -18.498 -19.910 1.00 89.50 80 THR A CA 1
ATOM 648 C C . THR A 1 80 ? 13.868 -18.002 -21.067 1.00 89.50 80 THR A C 1
ATOM 650 O O . THR A 1 80 ? 13.534 -18.277 -22.215 1.00 89.50 80 THR A O 1
ATOM 653 N N . THR A 1 81 ? 14.964 -17.294 -20.771 1.00 93.88 81 THR A N 1
ATOM 654 C CA . THR A 1 81 ? 15.901 -16.706 -21.739 1.00 93.88 81 THR A CA 1
ATOM 655 C C . THR A 1 81 ? 15.175 -16.018 -22.903 1.00 93.88 81 THR A C 1
ATOM 657 O O . THR A 1 81 ? 15.381 -16.401 -24.055 1.00 93.88 81 THR A O 1
ATOM 660 N N . PRO A 1 82 ? 14.274 -15.054 -22.617 1.00 96.75 82 PRO A N 1
ATOM 661 C CA . PRO A 1 82 ? 13.444 -14.446 -23.646 1.00 96.75 82 PRO A CA 1
ATOM 662 C C . PRO A 1 82 ? 14.299 -13.630 -24.616 1.00 96.75 82 PRO A C 1
ATOM 664 O O . PRO A 1 82 ? 15.318 -13.052 -24.228 1.00 96.75 82 PRO A O 1
ATOM 667 N N . SER A 1 83 ? 13.863 -13.551 -25.873 1.00 97.00 83 SER A N 1
ATOM 668 C CA . SER A 1 83 ? 14.539 -12.728 -26.889 1.00 97.00 83 SER A CA 1
ATOM 669 C C . SER A 1 83 ? 14.143 -11.254 -26.786 1.00 97.00 83 SER A C 1
ATOM 671 O O . SER A 1 83 ? 14.907 -10.368 -27.169 1.00 97.00 83 SER A O 1
ATOM 673 N N . SER A 1 84 ? 12.943 -10.983 -26.274 1.00 97.88 84 SER A N 1
ATOM 674 C CA . SER A 1 84 ? 12.396 -9.642 -26.109 1.00 97.88 84 SER A CA 1
ATOM 675 C C . SER A 1 84 ? 11.449 -9.565 -24.917 1.00 97.88 84 SER A C 1
ATOM 677 O O . SER A 1 84 ? 10.636 -10.460 -24.674 1.00 97.88 84 SER A O 1
ATOM 679 N N . VAL A 1 85 ? 11.532 -8.453 -24.188 1.00 98.38 85 VAL A N 1
ATOM 680 C CA . VAL A 1 85 ? 10.622 -8.139 -23.087 1.00 98.38 85 VAL A CA 1
ATOM 681 C C . VAL A 1 85 ? 10.185 -6.685 -23.219 1.00 98.38 85 VAL A C 1
ATOM 683 O O . VAL A 1 85 ? 11.009 -5.799 -23.432 1.00 98.38 85 VAL A O 1
ATOM 686 N N . ALA A 1 86 ? 8.891 -6.426 -23.082 1.00 98.25 86 ALA A N 1
ATOM 687 C CA . ALA A 1 86 ? 8.322 -5.085 -23.000 1.00 98.25 86 ALA A CA 1
ATOM 688 C C . ALA A 1 86 ? 7.241 -5.027 -21.914 1.00 98.25 86 ALA A C 1
ATOM 690 O O . ALA A 1 86 ? 6.739 -6.057 -21.468 1.00 98.25 86 ALA A O 1
ATOM 691 N N . VAL A 1 87 ? 6.864 -3.826 -21.487 1.00 98.25 87 VAL A N 1
ATOM 692 C CA . VAL A 1 87 ? 5.769 -3.598 -20.540 1.00 98.25 87 VAL A CA 1
ATOM 693 C C . VAL A 1 87 ? 4.751 -2.641 -21.139 1.00 98.25 87 VAL A C 1
ATOM 695 O O . VAL A 1 87 ? 5.101 -1.641 -21.759 1.00 98.25 87 VAL A O 1
ATOM 698 N N . LEU A 1 88 ? 3.471 -2.936 -20.946 1.00 96.62 88 LEU A N 1
ATOM 699 C CA . LEU A 1 88 ? 2.379 -2.020 -21.254 1.00 96.62 88 LEU A CA 1
ATOM 700 C C . LEU A 1 88 ? 1.445 -1.921 -20.059 1.00 96.62 88 LEU A C 1
ATOM 702 O O . LEU A 1 88 ? 1.244 -2.894 -19.331 1.00 96.62 88 LEU A O 1
ATOM 706 N N . GLY A 1 89 ? 0.834 -0.760 -19.889 1.00 95.88 89 GLY A N 1
ATOM 707 C CA . GLY A 1 89 ? -0.107 -0.527 -18.810 1.00 95.88 89 GLY A CA 1
ATOM 708 C C . GLY A 1 89 ? -0.749 0.843 -18.899 1.00 95.88 89 GLY A C 1
ATOM 709 O O . GLY A 1 89 ? -0.433 1.634 -19.785 1.00 95.88 89 GLY A O 1
ATOM 710 N N . THR A 1 90 ? -1.641 1.140 -17.960 1.00 95.69 90 THR A N 1
ATOM 711 C CA . THR A 1 90 ? -2.418 2.392 -17.948 1.00 95.69 90 THR A CA 1
ATOM 712 C C . THR A 1 90 ? -1.583 3.644 -17.658 1.00 95.69 90 THR A C 1
ATOM 714 O O . THR A 1 90 ? -2.095 4.752 -17.755 1.00 95.69 90 THR A O 1
ATOM 717 N N . PHE A 1 91 ? -0.295 3.492 -17.336 1.00 94.69 91 PHE A N 1
ATOM 718 C CA . PHE A 1 91 ? 0.686 4.584 -17.265 1.00 94.69 91 PHE A CA 1
ATOM 719 C C . PHE A 1 91 ? 1.146 5.073 -18.658 1.00 94.69 91 PHE A C 1
ATOM 721 O O . PHE A 1 91 ? 1.968 5.982 -18.771 1.00 94.69 91 PHE A O 1
ATOM 728 N N . GLY A 1 92 ? 0.651 4.460 -19.738 1.00 93.25 92 GLY A N 1
ATOM 729 C CA . GLY A 1 92 ? 0.988 4.794 -21.117 1.00 93.25 92 GLY A CA 1
ATOM 730 C C . GLY A 1 92 ? -0.077 4.353 -22.126 1.00 93.25 92 GLY A C 1
ATOM 731 O O . GLY A 1 92 ? -1.106 3.787 -21.754 1.00 93.25 92 GLY A O 1
ATOM 732 N N . PRO A 1 93 ? 0.136 4.601 -23.430 1.00 91.56 93 PRO A N 1
ATOM 733 C CA . PRO A 1 93 ? -0.746 4.095 -24.476 1.00 91.56 93 PRO A CA 1
ATOM 734 C C . PRO A 1 93 ? -0.646 2.569 -24.591 1.00 91.56 93 PRO A C 1
ATOM 736 O O . PRO A 1 93 ? 0.415 2.034 -24.904 1.00 91.56 93 PRO A O 1
ATOM 739 N N . LEU A 1 94 ? -1.770 1.863 -24.433 1.00 90.62 94 LEU A N 1
ATOM 740 C CA . LEU A 1 94 ? -1.806 0.391 -24.457 1.00 90.62 94 LEU A CA 1
ATOM 741 C C . LEU A 1 94 ? -1.382 -0.240 -25.798 1.00 90.62 94 LEU A C 1
ATOM 743 O O . LEU A 1 94 ? -1.041 -1.414 -25.833 1.00 90.62 94 LEU A O 1
ATOM 747 N N . HIS A 1 95 ? -1.381 0.520 -26.896 1.00 89.94 95 HIS A N 1
ATOM 748 C CA . HIS A 1 95 ? -0.936 0.049 -28.214 1.00 89.94 95 HIS A CA 1
ATOM 749 C C . HIS A 1 95 ? 0.579 0.189 -28.439 1.00 89.94 95 HIS A C 1
ATOM 751 O O . HIS A 1 95 ? 1.068 -0.170 -29.506 1.00 89.94 95 HIS A O 1
ATOM 757 N N . SER A 1 96 ? 1.317 0.746 -27.476 1.00 91.88 96 SER A N 1
ATOM 758 C CA . SER A 1 96 ? 2.750 1.015 -27.601 1.00 91.88 96 SER A CA 1
ATOM 759 C C . SER A 1 96 ? 3.501 0.504 -26.366 1.00 91.88 96 SER A C 1
ATOM 761 O O . SER A 1 96 ? 3.864 1.312 -25.507 1.00 91.88 96 SER A O 1
ATOM 763 N N . PRO A 1 97 ? 3.746 -0.818 -26.257 1.00 95.81 97 PRO A N 1
ATOM 764 C CA . PRO A 1 97 ? 4.562 -1.380 -25.184 1.00 95.81 97 PRO A CA 1
ATOM 765 C C . PRO A 1 97 ? 5.951 -0.731 -25.120 1.00 95.81 97 PRO A C 1
ATOM 767 O O . PRO A 1 97 ? 6.567 -0.452 -26.149 1.00 95.81 97 PRO A O 1
ATOM 770 N N . VAL A 1 98 ? 6.451 -0.507 -23.908 1.00 97.56 98 VAL A N 1
ATOM 771 C CA . VAL A 1 98 ? 7.773 0.064 -23.637 1.00 97.56 98 VAL A CA 1
ATOM 772 C C . VAL A 1 98 ? 8.788 -1.077 -23.516 1.00 97.56 98 VAL A C 1
ATOM 774 O O . VAL A 1 98 ? 8.633 -1.907 -22.618 1.00 97.56 98 VAL A O 1
ATOM 777 N N . PRO A 1 99 ? 9.812 -1.158 -24.385 1.00 97.94 99 PRO A N 1
ATOM 778 C CA . PRO A 1 99 ? 10.823 -2.210 -24.307 1.00 97.94 99 PRO A CA 1
ATOM 779 C C . PRO A 1 99 ? 11.611 -2.158 -22.996 1.00 97.94 99 PRO A C 1
ATOM 781 O O . PRO A 1 99 ? 12.020 -1.084 -22.552 1.00 97.94 99 PRO A O 1
ATOM 784 N N . LEU A 1 100 ? 11.855 -3.325 -22.404 1.00 98.44 100 LEU A N 1
ATOM 785 C CA . LEU A 1 100 ? 12.832 -3.499 -21.339 1.00 98.44 100 LEU A CA 1
ATOM 786 C C . LEU A 1 100 ? 14.201 -3.757 -21.969 1.00 98.44 100 LEU A C 1
ATOM 788 O O . LEU A 1 100 ? 14.309 -4.407 -23.010 1.00 98.44 100 LEU A O 1
ATOM 792 N N . ARG A 1 101 ? 15.256 -3.270 -21.319 1.00 97.44 101 ARG A N 1
ATOM 793 C CA . ARG A 1 101 ? 16.645 -3.545 -21.700 1.00 97.44 101 ARG A CA 1
ATOM 794 C C . ARG A 1 101 ? 17.228 -4.656 -20.819 1.00 97.44 101 ARG A C 1
ATOM 796 O O . ARG A 1 101 ? 16.860 -4.729 -19.643 1.00 97.44 101 ARG A O 1
ATOM 803 N N . PRO A 1 102 ? 18.130 -5.502 -21.343 1.00 97.50 102 PRO A N 1
ATOM 804 C CA . PRO A 1 102 ? 18.851 -6.462 -20.517 1.00 97.50 102 PRO A CA 1
ATOM 805 C C . PRO A 1 102 ? 19.795 -5.727 -19.554 1.00 97.50 102 PRO A C 1
ATOM 807 O O . PRO A 1 102 ? 20.317 -4.658 -19.882 1.00 97.50 102 PRO A O 1
ATOM 810 N N . LEU A 1 103 ? 20.000 -6.302 -18.370 1.00 97.25 103 LEU A N 1
ATOM 811 C CA . LEU A 1 103 ? 20.907 -5.785 -17.345 1.00 97.25 103 LEU A CA 1
ATOM 812 C C . LEU A 1 103 ? 22.212 -6.582 -17.318 1.00 97.25 103 LEU A C 1
ATOM 814 O O . LEU A 1 103 ? 22.191 -7.820 -17.367 1.00 97.25 103 LEU A O 1
ATOM 818 N N . ALA A 1 104 ? 23.329 -5.883 -17.145 1.00 96.88 104 ALA A N 1
ATOM 819 C CA . ALA A 1 104 ? 24.647 -6.464 -16.964 1.00 96.88 104 ALA A CA 1
ATOM 820 C C . ALA A 1 104 ? 25.223 -6.158 -15.571 1.00 96.88 104 ALA A C 1
ATOM 822 O O . ALA A 1 104 ? 24.936 -5.135 -14.958 1.00 96.88 104 ALA A O 1
ATOM 823 N N . PHE A 1 105 ? 26.075 -7.044 -15.066 1.00 95.06 105 PHE A N 1
ATOM 824 C CA . PHE A 1 105 ? 26.885 -6.802 -13.875 1.00 95.06 105 PHE A CA 1
ATOM 825 C C . PHE A 1 105 ? 28.346 -7.031 -14.236 1.00 95.06 105 PHE A C 1
ATOM 827 O O . PHE A 1 105 ? 28.703 -8.106 -14.707 1.00 95.06 105 PHE A O 1
ATOM 834 N N . ALA A 1 106 ? 29.185 -6.007 -14.062 1.00 93.12 106 ALA A N 1
ATOM 835 C CA . ALA A 1 106 ? 30.588 -6.038 -14.486 1.00 93.12 106 ALA A CA 1
ATOM 836 C C . ALA A 1 106 ? 30.787 -6.447 -15.968 1.00 93.12 106 ALA A C 1
ATOM 838 O O . ALA A 1 106 ? 31.777 -7.081 -16.315 1.00 93.12 106 ALA A O 1
ATOM 839 N N . GLY A 1 107 ? 29.843 -6.075 -16.842 1.00 91.44 107 GLY A N 1
ATOM 840 C CA . GLY A 1 107 ? 29.864 -6.404 -18.273 1.00 91.44 107 GLY A CA 1
ATOM 841 C C . GLY A 1 107 ? 29.256 -7.764 -18.637 1.00 91.44 107 GLY A C 1
ATOM 842 O O . GLY A 1 107 ? 29.049 -8.021 -19.819 1.00 91.44 107 GLY A O 1
ATOM 843 N N . GLU A 1 108 ? 28.910 -8.597 -17.654 1.00 94.94 108 GLU A N 1
ATOM 844 C CA . GLU A 1 108 ? 28.311 -9.917 -17.876 1.00 94.94 108 GLU A CA 1
ATOM 845 C C . GLU A 1 108 ? 26.776 -9.854 -17.823 1.00 94.94 108 GLU A C 1
ATOM 847 O O . GLU A 1 108 ? 26.221 -9.193 -16.936 1.00 94.94 108 GLU A O 1
ATOM 852 N N . PRO A 1 109 ? 26.053 -10.544 -18.724 1.00 94.69 109 PRO A N 1
ATOM 853 C CA . PRO A 1 109 ? 24.597 -10.557 -18.719 1.00 94.69 109 PRO A CA 1
ATOM 854 C C . PRO A 1 109 ? 24.057 -11.246 -17.461 1.00 94.69 109 PRO A C 1
ATOM 856 O O . PRO A 1 109 ? 24.412 -12.377 -17.138 1.00 94.69 109 PRO A O 1
ATOM 859 N N . THR A 1 110 ? 23.130 -10.583 -16.772 1.00 95.44 110 THR A N 1
ATOM 860 C CA . THR A 1 110 ? 22.518 -11.123 -15.542 1.00 95.44 110 THR A CA 1
ATOM 861 C C . THR A 1 110 ? 21.273 -11.972 -15.802 1.00 95.44 110 THR A C 1
ATOM 863 O O . THR A 1 110 ? 20.805 -12.678 -14.912 1.00 95.44 110 THR A O 1
ATOM 866 N N . GLY A 1 111 ? 20.699 -11.868 -17.005 1.00 95.00 111 GLY A N 1
ATOM 867 C CA . GLY A 1 111 ? 19.403 -12.447 -17.372 1.00 95.00 111 GLY A CA 1
ATOM 868 C C . GLY A 1 111 ? 18.184 -11.658 -16.871 1.00 95.00 111 GLY A C 1
ATOM 869 O O . GLY A 1 111 ? 17.056 -12.013 -17.214 1.00 95.00 111 GLY A O 1
ATOM 870 N N . PHE A 1 112 ? 18.379 -10.580 -16.105 1.00 96.62 112 PHE A N 1
ATOM 871 C CA . PHE A 1 112 ? 17.310 -9.643 -15.765 1.00 96.62 112 PHE A CA 1
ATOM 872 C C . PHE A 1 112 ? 17.089 -8.625 -16.882 1.00 96.62 112 PHE A C 1
ATOM 874 O O . PHE A 1 112 ? 18.027 -8.200 -17.558 1.00 96.62 112 PHE A O 1
ATOM 881 N N . TRP A 1 113 ? 15.840 -8.199 -17.022 1.00 98.19 113 TRP A N 1
ATOM 882 C CA . TRP A 1 113 ? 15.417 -7.138 -17.927 1.00 98.19 113 TRP A CA 1
ATOM 883 C C . TRP A 1 113 ? 14.723 -6.050 -17.121 1.00 98.19 113 TRP A C 1
ATOM 885 O O . TRP A 1 113 ? 13.980 -6.374 -16.192 1.00 98.19 113 TRP A O 1
ATOM 895 N N . ALA A 1 114 ? 14.915 -4.779 -17.472 1.00 98.38 114 ALA A N 1
ATOM 896 C CA . ALA A 1 114 ? 14.214 -3.696 -16.793 1.00 98.38 114 ALA A CA 1
ATOM 897 C C . ALA A 1 114 ? 13.949 -2.467 -17.659 1.00 98.38 114 ALA A C 1
ATOM 899 O O . ALA A 1 114 ? 14.591 -2.242 -18.684 1.00 98.38 114 ALA A O 1
ATOM 900 N N . VAL A 1 115 ? 12.992 -1.661 -17.209 1.00 98.38 115 VAL A N 1
ATOM 901 C CA . VAL A 1 115 ? 12.762 -0.297 -17.683 1.00 98.38 115 VAL A CA 1
ATOM 902 C C . VAL A 1 115 ? 12.205 0.539 -16.542 1.00 98.38 115 VAL A C 1
ATOM 904 O O . VAL A 1 115 ? 11.396 0.047 -15.751 1.00 98.38 115 VAL A O 1
ATOM 907 N N . THR A 1 116 ? 12.617 1.800 -16.477 1.00 98.56 116 THR A N 1
ATOM 908 C CA . THR A 1 116 ? 12.069 2.781 -15.543 1.00 98.56 116 THR A CA 1
ATOM 909 C C . THR A 1 116 ? 11.265 3.810 -16.318 1.00 98.56 116 THR A C 1
ATOM 911 O O . THR A 1 116 ? 11.713 4.307 -17.351 1.00 98.56 116 THR A O 1
ATOM 914 N N . VAL A 1 117 ? 10.061 4.121 -15.844 1.00 97.88 117 VAL A N 1
ATOM 915 C CA . VAL A 1 117 ? 9.178 5.116 -16.465 1.00 97.88 117 VAL A CA 1
ATOM 916 C C . VAL A 1 117 ? 8.710 6.134 -15.436 1.00 97.88 117 VAL A C 1
ATOM 918 O O . VAL A 1 117 ? 8.496 5.784 -14.274 1.00 97.88 117 VAL A O 1
ATOM 921 N N . ARG A 1 118 ? 8.522 7.385 -15.863 1.00 97.12 118 ARG A N 1
ATOM 922 C CA . ARG A 1 118 ? 7.972 8.437 -15.001 1.00 97.12 118 ARG A CA 1
ATOM 923 C C . ARG A 1 118 ? 6.452 8.330 -14.942 1.00 97.12 118 ARG A C 1
ATOM 925 O O . ARG A 1 118 ? 5.789 8.352 -15.981 1.00 97.12 118 ARG A O 1
ATOM 932 N N . VAL A 1 119 ? 5.897 8.260 -13.736 1.00 96.88 119 VAL A N 1
ATOM 933 C CA . VAL A 1 119 ? 4.456 8.086 -13.491 1.00 96.88 119 VAL A CA 1
ATOM 934 C C . VAL A 1 119 ? 3.967 9.129 -12.483 1.00 96.88 119 VAL A C 1
ATOM 936 O O . VAL A 1 119 ? 4.652 9.350 -11.488 1.00 96.88 119 VAL A O 1
ATOM 939 N N . PRO A 1 120 ? 2.819 9.796 -12.693 1.00 94.50 120 PRO A N 1
ATOM 940 C CA . PRO A 1 120 ? 2.273 10.720 -11.698 1.00 94.50 120 PRO A CA 1
ATOM 941 C C . PRO A 1 120 ? 1.914 10.026 -10.375 1.00 94.50 120 PRO A C 1
ATOM 943 O O . PRO A 1 120 ? 1.406 8.906 -10.379 1.00 94.50 120 PRO A O 1
ATOM 946 N N . LYS A 1 121 ? 2.118 10.718 -9.250 1.00 93.06 121 LYS A N 1
ATOM 947 C CA . LYS A 1 121 ? 1.686 10.284 -7.912 1.00 93.06 121 LYS A CA 1
ATOM 948 C C . LYS A 1 121 ? 0.159 10.234 -7.787 1.00 93.06 121 LYS A C 1
ATOM 950 O O . LYS A 1 121 ? -0.577 10.827 -8.573 1.00 93.06 121 LYS A O 1
ATOM 955 N N . GLY A 1 122 ? -0.323 9.546 -6.752 1.00 92.12 122 GLY A N 1
ATOM 956 C CA . GLY A 1 122 ? -1.744 9.426 -6.423 1.00 92.12 122 GLY A CA 1
ATOM 957 C C . GLY A 1 122 ? -2.546 8.434 -7.278 1.00 92.12 122 GLY A C 1
ATOM 958 O O . GLY A 1 122 ? -3.758 8.334 -7.097 1.00 92.12 122 GLY A O 1
ATOM 959 N N . GLN A 1 123 ? -1.914 7.695 -8.193 1.00 93.50 123 GLN A N 1
ATOM 960 C CA . GLN A 1 123 ? -2.588 6.873 -9.199 1.00 93.50 123 GLN A CA 1
ATOM 961 C C . GLN A 1 123 ? -2.490 5.368 -8.927 1.00 93.50 123 GLN A C 1
ATOM 963 O O . GLN A 1 123 ? -1.612 4.875 -8.216 1.00 93.50 123 GLN A O 1
ATOM 968 N N . VAL A 1 124 ? -3.425 4.633 -9.529 1.00 96.38 124 VAL A N 1
ATOM 969 C CA . VAL A 1 124 ? -3.448 3.170 -9.582 1.00 96.38 124 VAL A CA 1
ATOM 970 C C . VAL A 1 124 ? -3.316 2.763 -11.037 1.00 96.38 124 VAL A C 1
ATOM 972 O O . VAL A 1 124 ? -4.037 3.269 -11.898 1.00 96.38 124 VAL A O 1
ATOM 975 N N . HIS A 1 125 ? -2.422 1.823 -11.307 1.00 97.31 125 HIS A N 1
ATOM 976 C CA . HIS A 1 125 ? -2.140 1.370 -12.655 1.00 97.31 125 HIS A CA 1
ATOM 977 C C . HIS A 1 125 ? -2.232 -0.136 -12.778 1.00 97.31 125 HIS A C 1
ATOM 979 O O . HIS A 1 125 ? -1.844 -0.876 -11.874 1.00 97.31 125 HIS A O 1
ATOM 985 N N . THR A 1 126 ? -2.694 -0.584 -13.940 1.00 97.69 126 THR A N 1
ATOM 986 C CA . THR A 1 126 ? -2.634 -1.985 -14.344 1.00 97.69 126 THR A CA 1
ATOM 987 C C . THR A 1 126 ? -1.621 -2.165 -15.461 1.00 97.69 126 THR A C 1
ATOM 989 O O . THR A 1 126 ? -1.419 -1.259 -16.271 1.00 97.69 126 THR A O 1
ATOM 992 N N . TYR A 1 127 ? -0.953 -3.318 -15.490 1.00 98.12 127 TYR A N 1
ATOM 993 C CA . TYR A 1 127 ? 0.047 -3.640 -16.506 1.00 98.12 127 TYR A CA 1
ATOM 994 C C . TYR A 1 127 ? 0.167 -5.145 -16.782 1.00 98.12 127 TYR A C 1
ATOM 996 O O . TYR A 1 127 ? -0.270 -5.986 -15.990 1.00 98.12 127 TYR A O 1
ATOM 1004 N N . LYS A 1 128 ? 0.770 -5.464 -17.928 1.00 98.00 128 LYS A N 1
ATOM 1005 C CA . LYS A 1 128 ? 1.228 -6.800 -18.331 1.00 98.00 128 LYS A CA 1
ATOM 1006 C C . LYS A 1 128 ? 2.641 -6.675 -18.911 1.00 98.00 128 LYS A C 1
ATOM 1008 O O . LYS A 1 128 ? 3.027 -5.604 -19.386 1.00 98.00 128 LYS A O 1
ATOM 1013 N N . PHE A 1 129 ? 3.404 -7.762 -18.891 1.00 98.25 129 PHE A N 1
ATOM 1014 C CA . PHE A 1 129 ? 4.599 -7.880 -19.723 1.00 98.25 129 PHE A CA 1
ATOM 1015 C C . PHE A 1 129 ? 4.218 -8.454 -21.086 1.00 98.25 129 PHE A C 1
ATOM 1017 O O . PHE A 1 129 ? 3.318 -9.282 -21.175 1.00 98.25 129 PHE A O 1
ATOM 1024 N N . ALA A 1 130 ? 4.909 -8.032 -22.136 1.00 97.81 130 ALA A N 1
ATOM 1025 C CA . ALA A 1 130 ? 4.941 -8.698 -23.427 1.00 97.81 130 ALA A CA 1
ATOM 1026 C C . ALA A 1 130 ? 6.294 -9.408 -23.545 1.00 97.81 130 ALA A C 1
ATOM 1028 O O . ALA A 1 130 ? 7.321 -8.747 -23.695 1.00 97.81 130 ALA A O 1
ATOM 1029 N N . VAL A 1 131 ? 6.297 -10.733 -23.424 1.00 98.06 131 VAL A N 1
ATOM 1030 C CA . VAL A 1 131 ? 7.497 -11.578 -23.495 1.00 98.06 131 VAL A CA 1
ATOM 1031 C C . VAL A 1 131 ? 7.422 -12.367 -24.792 1.00 98.06 131 VAL A C 1
ATOM 1033 O O . VAL A 1 131 ? 6.487 -13.144 -24.976 1.00 98.06 131 VAL A O 1
ATOM 1036 N N . ASP A 1 132 ? 8.346 -12.112 -25.719 1.00 97.50 132 ASP A N 1
ATOM 1037 C CA . ASP A 1 132 ? 8.355 -12.720 -27.061 1.00 97.50 132 ASP A CA 1
ATOM 1038 C C . ASP A 1 132 ? 6.992 -12.642 -27.782 1.00 97.50 132 ASP A C 1
ATOM 1040 O O . ASP A 1 132 ? 6.538 -13.568 -28.451 1.00 97.50 132 ASP A O 1
ATOM 1044 N N . GLY A 1 133 ? 6.311 -11.501 -27.619 1.00 93.00 133 GLY A N 1
ATOM 1045 C CA . GLY A 1 133 ? 4.998 -11.216 -28.207 1.00 93.00 133 GLY A CA 1
ATOM 1046 C C . GLY A 1 133 ? 3.792 -11.737 -27.413 1.00 93.00 133 GLY A C 1
ATOM 1047 O O . GLY A 1 133 ? 2.666 -11.342 -27.713 1.00 93.00 133 GLY A O 1
ATOM 1048 N N . ALA A 1 134 ? 3.996 -12.560 -26.381 1.00 96.69 134 ALA A N 1
ATOM 1049 C CA . ALA A 1 134 ? 2.927 -13.053 -25.516 1.00 96.69 134 ALA A CA 1
ATOM 1050 C C . ALA A 1 134 ? 2.699 -12.127 -24.311 1.00 96.69 134 ALA A C 1
ATOM 1052 O O . ALA A 1 134 ? 3.635 -11.784 -23.587 1.00 96.69 134 ALA A O 1
ATOM 1053 N N . TYR A 1 135 ? 1.441 -11.752 -24.060 1.00 96.56 135 TYR A N 1
ATOM 1054 C CA . TYR A 1 135 ? 1.080 -10.942 -22.897 1.00 96.56 135 TYR A CA 1
ATOM 1055 C C . TYR A 1 135 ? 0.915 -11.805 -21.649 1.00 96.56 135 TYR A C 1
ATOM 1057 O O . TYR A 1 135 ? 0.013 -12.638 -21.577 1.00 96.56 135 TYR A O 1
ATOM 1065 N N . VAL A 1 136 ? 1.750 -11.561 -20.644 1.00 96.44 136 VAL A N 1
ATOM 1066 C CA . VAL A 1 136 ? 1.766 -12.302 -19.383 1.00 96.44 136 VAL A CA 1
ATOM 1067 C C . VAL A 1 136 ? 1.623 -11.361 -18.195 1.00 96.44 136 VAL A C 1
ATOM 1069 O O . VAL A 1 136 ? 2.014 -10.191 -18.227 1.00 96.44 136 VAL A O 1
ATOM 1072 N N . LEU A 1 137 ? 1.040 -11.883 -17.121 1.00 96.81 137 LEU A N 1
ATOM 1073 C CA . LEU A 1 137 ? 1.075 -11.224 -15.825 1.00 96.81 137 LEU A CA 1
ATOM 1074 C C . LEU A 1 137 ? 2.518 -11.132 -15.328 1.00 96.81 137 LEU A C 1
ATOM 1076 O O . LEU A 1 137 ? 3.346 -11.988 -15.627 1.00 96.81 137 LEU A O 1
ATOM 1080 N N . ASP A 1 138 ? 2.803 -10.111 -14.528 1.00 95.44 138 ASP A N 1
ATOM 1081 C CA . ASP A 1 138 ? 4.076 -10.033 -13.811 1.00 95.44 138 ASP A CA 1
ATOM 1082 C C . ASP A 1 138 ? 4.180 -11.233 -12.860 1.00 95.44 138 ASP A C 1
ATOM 1084 O O . ASP A 1 138 ? 3.360 -11.321 -11.940 1.00 95.44 138 ASP A O 1
ATOM 1088 N N . PRO A 1 139 ? 5.127 -12.162 -13.059 1.00 91.31 139 PRO A N 1
ATOM 1089 C CA . PRO A 1 139 ? 5.190 -13.381 -12.264 1.00 91.31 139 PRO A CA 1
ATOM 1090 C C . PRO A 1 139 ? 5.535 -13.109 -10.798 1.00 91.31 139 PRO A C 1
ATOM 1092 O O . PRO A 1 139 ? 5.206 -13.931 -9.952 1.00 91.31 139 PRO A O 1
ATOM 1095 N N . VAL A 1 140 ? 6.143 -11.963 -10.474 1.00 91.25 140 VAL A N 1
ATOM 1096 C CA . VAL A 1 140 ? 6.621 -11.662 -9.119 1.00 91.25 140 VAL A CA 1
ATOM 1097 C C . VAL A 1 140 ? 5.723 -10.680 -8.374 1.00 91.25 140 VAL A C 1
ATOM 1099 O O . VAL A 1 140 ? 5.756 -10.653 -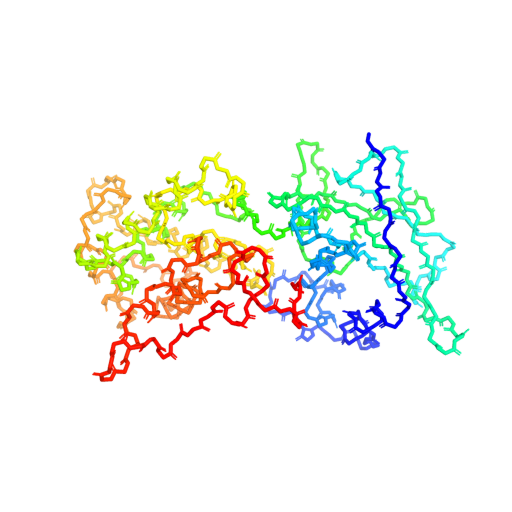7.152 1.00 91.25 140 VAL A O 1
ATOM 1102 N N . ASN A 1 141 ? 4.885 -9.902 -9.060 1.00 93.25 141 ASN A N 1
ATOM 1103 C CA . ASN A 1 141 ? 3.975 -8.972 -8.390 1.00 93.25 141 ASN A CA 1
ATOM 1104 C C . ASN A 1 141 ? 2.738 -9.705 -7.813 1.00 93.25 141 ASN A C 1
ATOM 1106 O O . ASN A 1 141 ? 1.943 -10.275 -8.575 1.00 93.25 141 ASN A O 1
ATOM 1110 N N . PRO A 1 142 ? 2.514 -9.688 -6.483 1.00 89.19 142 PRO A N 1
ATOM 1111 C CA . PRO A 1 142 ? 1.333 -10.302 -5.881 1.00 89.19 142 PRO A CA 1
ATOM 1112 C C . PRO A 1 142 ? 0.037 -9.549 -6.191 1.00 89.19 142 PRO A C 1
ATOM 1114 O O . PRO A 1 142 ? -1.037 -10.148 -6.201 1.00 89.19 142 PRO A O 1
ATOM 1117 N N . GLN A 1 143 ? 0.131 -8.256 -6.489 1.00 91.88 143 GLN A N 1
ATOM 1118 C CA . GLN A 1 143 ? -1.013 -7.378 -6.661 1.00 91.88 143 GLN A CA 1
ATOM 1119 C C . GLN A 1 143 ? -1.645 -7.583 -8.035 1.00 91.88 143 GLN A C 1
ATOM 1121 O O . GLN A 1 143 ? -1.026 -7.344 -9.078 1.00 91.88 143 GLN A O 1
ATOM 1126 N N . ARG A 1 144 ? -2.912 -7.995 -8.033 1.00 92.19 144 ARG A N 1
ATOM 1127 C CA . ARG A 1 144 ? -3.708 -8.222 -9.241 1.00 92.19 144 ARG A CA 1
ATOM 1128 C C . ARG A 1 144 ? -4.955 -7.344 -9.250 1.00 92.19 144 ARG A C 1
ATOM 1130 O O . ARG A 1 144 ? -5.427 -6.903 -8.205 1.00 92.19 144 ARG A O 1
ATOM 1137 N N . ALA A 1 145 ? -5.490 -7.121 -10.440 1.00 93.81 145 ALA A N 1
ATOM 1138 C CA . ALA A 1 145 ? -6.827 -6.591 -10.659 1.00 93.81 145 ALA A CA 1
ATOM 1139 C C . ALA A 1 145 ? -7.506 -7.406 -11.759 1.00 93.81 145 ALA A C 1
ATOM 1141 O O . ALA A 1 145 ? -6.842 -7.843 -12.697 1.00 93.81 145 ALA A O 1
ATOM 1142 N N . VAL A 1 146 ? -8.817 -7.587 -11.653 1.00 94.38 146 VAL A N 1
ATOM 1143 C CA . VAL A 1 146 ? -9.647 -8.102 -12.744 1.00 94.38 146 VAL A CA 1
ATOM 1144 C C . VAL A 1 146 ? -10.433 -6.916 -13.279 1.00 94.38 146 VAL A C 1
ATOM 1146 O O . VAL A 1 146 ? -11.095 -6.227 -12.505 1.00 94.38 146 VAL A O 1
ATOM 1149 N N . LEU A 1 147 ? -10.284 -6.623 -14.569 1.00 90.62 147 LEU A N 1
ATOM 1150 C CA . LEU A 1 147 ? -11.004 -5.522 -15.211 1.00 90.62 147 LEU A CA 1
ATOM 1151 C C . LEU A 1 147 ? -12.419 -5.961 -15.616 1.00 90.62 147 LEU A C 1
ATOM 1153 O O . LEU A 1 147 ? -12.732 -7.149 -15.600 1.00 90.62 147 LEU A O 1
ATOM 1157 N N . ASP A 1 148 ? -13.257 -5.013 -16.041 1.00 90.62 148 ASP A N 1
ATOM 1158 C CA . ASP A 1 148 ? -14.662 -5.258 -16.419 1.00 90.62 148 ASP A CA 1
ATOM 1159 C C . ASP A 1 148 ? -14.837 -6.308 -17.530 1.00 90.62 148 ASP A C 1
ATOM 1161 O O . ASP A 1 148 ? -15.885 -6.937 -17.650 1.00 90.62 148 ASP A O 1
ATOM 1165 N N . ASN A 1 149 ? -13.801 -6.527 -18.342 1.00 91.19 149 ASN A N 1
ATOM 1166 C CA . ASN A 1 149 ? -13.771 -7.561 -19.376 1.00 91.19 149 ASN A CA 1
ATOM 1167 C C . ASN A 1 149 ? -13.397 -8.963 -18.848 1.00 91.19 149 ASN A C 1
ATOM 1169 O O . ASN A 1 149 ? -13.236 -9.880 -19.648 1.00 91.19 149 ASN A O 1
ATOM 1173 N N . GLY A 1 150 ? -13.223 -9.130 -17.536 1.00 93.62 150 GLY A N 1
ATOM 1174 C CA . GLY A 1 150 ? -12.833 -10.386 -16.890 1.00 93.62 150 GLY A CA 1
ATOM 1175 C C . GLY A 1 150 ? -11.341 -10.717 -16.980 1.00 93.62 150 GLY A C 1
ATOM 1176 O O . GLY A 1 150 ? -10.905 -11.717 -16.411 1.00 93.62 150 GLY A O 1
ATOM 1177 N N . GLU A 1 151 ? -10.537 -9.894 -17.654 1.00 94.31 151 GLU A N 1
ATOM 1178 C CA . GLU A 1 151 ? -9.111 -10.163 -17.820 1.00 94.31 151 GLU A CA 1
ATOM 1179 C C . GLU A 1 151 ? -8.324 -9.801 -16.556 1.00 94.31 151 GLU A C 1
ATOM 1181 O O . GLU A 1 151 ? -8.467 -8.684 -16.040 1.00 94.31 151 GLU A O 1
ATOM 1186 N N . PRO A 1 152 ? -7.430 -10.687 -16.079 1.00 96.56 152 PRO A N 1
ATOM 1187 C CA . PRO A 1 152 ? -6.531 -10.363 -14.988 1.00 96.56 152 PRO A CA 1
ATOM 1188 C C . PRO A 1 152 ? -5.381 -9.482 -15.483 1.00 96.56 152 PRO A C 1
ATOM 1190 O O . PRO A 1 152 ? -4.831 -9.679 -16.570 1.00 96.56 152 PRO A O 1
ATOM 1193 N N . TRP A 1 153 ? -4.970 -8.541 -14.644 1.00 97.44 153 TRP A N 1
ATOM 1194 C CA . TRP A 1 153 ? -3.819 -7.665 -14.837 1.00 97.44 153 TRP A CA 1
ATOM 1195 C C . TRP A 1 153 ? -2.979 -7.610 -13.564 1.00 97.44 153 TRP A C 1
ATOM 1197 O O . TRP A 1 153 ? -3.505 -7.733 -12.455 1.00 97.44 153 TRP A O 1
ATOM 1207 N N . SER A 1 154 ? -1.673 -7.385 -13.704 1.00 97.44 154 SER A N 1
ATOM 1208 C CA . SER A 1 154 ? -0.876 -6.920 -12.571 1.00 97.44 154 SER A CA 1
ATOM 1209 C C . SER A 1 154 ? -1.297 -5.502 -12.224 1.00 97.44 154 SER A C 1
ATOM 1211 O O . SER A 1 154 ? -1.665 -4.736 -13.115 1.00 97.44 154 SER A O 1
ATOM 1213 N N . ARG A 1 155 ? -1.214 -5.132 -10.950 1.00 97.12 155 ARG A N 1
ATOM 1214 C CA . ARG A 1 155 ? -1.544 -3.788 -10.474 1.00 97.12 155 ARG A CA 1
ATOM 1215 C C . ARG A 1 155 ? -0.391 -3.209 -9.667 1.00 97.12 155 ARG A C 1
ATOM 1217 O O . ARG A 1 155 ? 0.313 -3.937 -8.980 1.00 97.12 155 ARG A O 1
ATOM 1224 N N . PHE A 1 156 ? -0.218 -1.900 -9.711 1.00 97.50 156 PHE A N 1
ATOM 1225 C CA . PHE A 1 156 ? 0.543 -1.164 -8.707 1.00 97.50 156 PHE A CA 1
ATOM 1226 C C . PHE A 1 156 ? -0.142 0.172 -8.430 1.00 97.50 156 PHE A C 1
ATOM 1228 O O . PHE A 1 156 ? -1.061 0.576 -9.143 1.00 97.50 156 PHE A O 1
ATOM 1235 N N . PHE A 1 157 ? 0.301 0.854 -7.386 1.00 96.88 157 PHE A N 1
ATOM 1236 C CA . PHE A 1 157 ? -0.120 2.209 -7.075 1.00 96.88 157 PHE A CA 1
ATOM 1237 C C . PHE A 1 157 ? 1.103 3.038 -6.703 1.00 96.88 157 PHE A C 1
ATOM 1239 O O . PHE A 1 157 ? 2.087 2.513 -6.177 1.00 96.88 157 PHE A O 1
ATOM 1246 N N . THR A 1 158 ? 1.050 4.319 -7.038 1.00 96.25 158 THR A N 1
ATOM 1247 C CA . THR A 1 158 ? 2.127 5.275 -6.781 1.00 96.25 158 THR A CA 1
ATOM 1248 C C . THR A 1 158 ? 2.028 5.844 -5.369 1.00 96.25 158 THR A C 1
ATOM 1250 O O . THR A 1 158 ? 1.026 5.653 -4.673 1.00 96.25 158 THR A O 1
ATOM 1253 N N . ASP A 1 159 ? 3.046 6.592 -4.958 1.00 93.25 159 ASP A N 1
ATOM 1254 C CA . ASP A 1 159 ? 3.022 7.314 -3.691 1.00 93.25 159 ASP A CA 1
ATOM 1255 C C . ASP A 1 159 ? 1.810 8.248 -3.591 1.00 93.25 159 ASP A C 1
ATOM 1257 O O . ASP A 1 159 ? 1.270 8.717 -4.595 1.00 93.25 159 ASP A O 1
ATOM 1261 N N . ALA A 1 160 ? 1.391 8.520 -2.355 1.00 88.69 160 ALA A N 1
ATOM 1262 C CA . ALA A 1 160 ? 0.246 9.356 -2.000 1.00 88.69 160 ALA A CA 1
ATOM 1263 C C . ALA A 1 160 ? -1.096 8.884 -2.599 1.00 88.69 160 ALA A C 1
ATOM 1265 O O . ALA A 1 160 ? -2.035 9.665 -2.735 1.00 88.69 160 ALA A O 1
ATOM 1266 N N . CYS A 1 161 ? -1.212 7.601 -2.960 1.00 91.56 161 CYS A N 1
ATOM 1267 C CA . CYS A 1 161 ? -2.463 7.029 -3.447 1.00 91.56 161 CYS A CA 1
ATOM 1268 C C . CYS A 1 161 ? -3.558 7.063 -2.367 1.00 91.56 161 CYS A C 1
ATOM 1270 O O . CYS A 1 161 ? -3.367 6.568 -1.253 1.00 91.56 161 CYS A O 1
ATOM 1272 N N . THR A 1 162 ? -4.727 7.592 -2.731 1.00 89.62 162 THR A N 1
ATOM 1273 C CA . THR A 1 162 ? -5.933 7.664 -1.884 1.00 89.62 162 THR A CA 1
ATOM 1274 C C . THR A 1 162 ? -7.086 6.806 -2.411 1.00 89.62 162 THR A C 1
ATOM 1276 O O . THR A 1 162 ? -8.127 6.691 -1.769 1.00 89.62 162 THR A O 1
ATOM 1279 N N . VAL A 1 163 ? -6.912 6.169 -3.574 1.00 90.31 163 VAL A N 1
ATOM 1280 C CA . VAL A 1 163 ? -7.921 5.288 -4.177 1.00 90.31 163 VAL A CA 1
ATOM 1281 C C . VAL A 1 163 ? -8.072 4.034 -3.310 1.00 90.31 163 VAL A C 1
ATOM 1283 O O . VAL A 1 163 ? -7.065 3.363 -3.098 1.00 90.31 163 VAL A O 1
ATOM 1286 N N . PRO A 1 164 ? -9.268 3.679 -2.809 1.00 92.00 164 PRO A N 1
ATOM 1287 C CA . PRO A 1 164 ? -9.476 2.433 -2.064 1.00 92.00 164 PRO A CA 1
ATOM 1288 C C . PRO A 1 164 ? -9.147 1.203 -2.918 1.00 92.00 164 PRO A C 1
ATOM 1290 O O . PRO A 1 164 ? -9.587 1.122 -4.066 1.00 92.00 164 PRO A O 1
ATOM 1293 N N . LEU A 1 165 ? -8.377 0.256 -2.377 1.00 93.44 165 LEU A N 1
ATOM 1294 C CA . LEU A 1 165 ? -7.863 -0.894 -3.131 1.00 93.44 165 LEU A CA 1
ATOM 1295 C C . LEU A 1 165 ? -8.353 -2.246 -2.632 1.00 93.44 165 LEU A C 1
ATOM 1297 O O . LEU A 1 165 ? -8.478 -3.161 -3.452 1.00 93.44 165 LEU A O 1
ATOM 1301 N N . SER A 1 166 ? -8.557 -2.368 -1.323 1.00 94.44 166 SER A N 1
ATOM 1302 C CA . SER A 1 166 ? -8.828 -3.638 -0.653 1.00 94.44 166 SER A CA 1
ATOM 1303 C C . SER A 1 166 ? -10.173 -3.593 0.059 1.00 94.44 166 SER A C 1
ATOM 1305 O O . SER A 1 166 ? -10.971 -4.512 -0.082 1.00 94.44 166 SER A O 1
ATOM 1307 N N . PHE A 1 167 ? -10.467 -2.504 0.771 1.00 95.50 167 PHE A N 1
ATOM 1308 C CA . PHE A 1 167 ? -11.685 -2.405 1.571 1.00 95.50 167 PHE A CA 1
ATOM 1309 C C . PHE A 1 167 ? -12.880 -1.823 0.814 1.00 95.50 167 PHE A C 1
ATOM 1311 O O . PHE A 1 167 ? -12.789 -0.809 0.113 1.00 95.50 167 PHE A O 1
ATOM 1318 N N . SER A 1 168 ? -14.053 -2.405 1.063 1.00 94.56 168 SER A N 1
ATOM 1319 C CA . SER A 1 168 ? -15.338 -1.801 0.715 1.00 94.56 168 SER A CA 1
ATOM 1320 C C . SER A 1 168 ? -15.571 -0.492 1.482 1.00 94.56 168 SER A C 1
ATOM 1322 O O . SER A 1 168 ? -14.879 -0.165 2.447 1.00 94.56 168 SER A O 1
ATOM 1324 N N . ARG A 1 169 ? -16.578 0.291 1.073 1.00 91.69 169 ARG A N 1
ATOM 1325 C CA . ARG A 1 169 ? -16.956 1.518 1.796 1.00 91.69 169 ARG A CA 1
ATOM 1326 C C . ARG A 1 169 ? -17.320 1.226 3.258 1.00 91.69 169 ARG A C 1
ATOM 1328 O O . ARG A 1 169 ? -16.718 1.813 4.143 1.00 91.69 169 ARG A O 1
ATOM 1335 N N . ALA A 1 170 ? -18.197 0.252 3.500 1.00 92.06 170 ALA A N 1
ATOM 1336 C CA . ALA A 1 170 ? -18.639 -0.102 4.851 1.00 92.06 170 ALA A CA 1
ATOM 1337 C C . ALA A 1 170 ? -17.490 -0.584 5.757 1.00 92.06 170 ALA A C 1
ATOM 1339 O O . ALA A 1 170 ? -17.462 -0.273 6.945 1.00 92.06 170 ALA A O 1
ATOM 1340 N N . GLU A 1 171 ? -16.524 -1.323 5.205 1.00 95.88 171 GLU A N 1
ATOM 1341 C CA . GLU A 1 171 ? -15.334 -1.743 5.954 1.00 95.88 171 GLU A CA 1
ATOM 1342 C C . GLU A 1 171 ? -14.450 -0.561 6.333 1.00 95.88 171 GLU A C 1
ATOM 1344 O O . GLU A 1 171 ? -13.977 -0.510 7.464 1.00 95.88 171 GLU A O 1
ATOM 1349 N N . ARG A 1 172 ? -14.259 0.406 5.427 1.00 94.00 172 ARG A N 1
ATOM 1350 C CA . ARG A 1 172 ? -13.503 1.631 5.722 1.00 94.00 172 ARG A CA 1
ATOM 1351 C C . ARG A 1 172 ? -14.191 2.477 6.785 1.00 94.00 172 ARG A C 1
ATOM 1353 O O . ARG A 1 172 ? -13.513 2.935 7.698 1.00 94.00 172 ARG A O 1
ATOM 1360 N N . ASP A 1 173 ? -15.510 2.627 6.705 1.00 91.19 173 ASP A N 1
ATOM 1361 C CA . ASP A 1 173 ? -16.291 3.406 7.671 1.00 91.19 173 ASP A CA 1
ATOM 1362 C C . ASP A 1 173 ? -16.188 2.772 9.076 1.00 91.19 173 ASP A C 1
ATOM 1364 O O . ASP A 1 173 ? -15.849 3.438 10.062 1.00 91.19 173 ASP A O 1
ATOM 1368 N N . LEU A 1 174 ? -16.358 1.446 9.169 1.00 94.44 174 LEU A N 1
ATOM 1369 C CA . LEU A 1 174 ? -16.184 0.698 10.416 1.00 94.44 174 LEU A CA 1
ATOM 1370 C C . LEU A 1 174 ? -14.737 0.746 10.934 1.00 94.44 174 LEU A C 1
ATOM 1372 O O . LEU A 1 174 ? -14.508 0.957 12.129 1.00 94.44 174 LEU A O 1
ATOM 1376 N N . LEU A 1 175 ? -13.751 0.571 10.054 1.00 95.25 175 LEU A N 1
ATOM 1377 C CA . LEU A 1 175 ? -12.336 0.646 10.406 1.00 95.25 175 LEU A CA 1
ATOM 1378 C C . LEU A 1 175 ? -11.966 2.044 10.911 1.00 95.25 175 LEU A C 1
ATOM 1380 O O . LEU A 1 175 ? -11.257 2.155 11.907 1.00 95.25 175 LEU A O 1
ATOM 1384 N N . GLY A 1 176 ? -12.509 3.103 10.310 1.00 91.94 176 GLY A N 1
ATOM 1385 C CA . GLY A 1 176 ? -12.334 4.480 10.771 1.00 91.94 176 GLY A CA 1
ATOM 1386 C C . GLY A 1 176 ? -12.853 4.685 12.192 1.00 91.94 176 GLY A C 1
ATOM 1387 O O . GLY A 1 176 ? -12.171 5.284 13.027 1.00 91.94 176 GLY A O 1
ATOM 1388 N N . ARG A 1 177 ? -14.017 4.109 12.525 1.00 91.12 177 ARG A N 1
ATOM 1389 C CA . ARG A 1 177 ? -14.545 4.109 13.901 1.00 91.12 177 ARG A CA 1
ATOM 1390 C C . ARG A 1 177 ? -13.627 3.371 14.877 1.00 91.12 177 ARG A C 1
ATOM 1392 O O . ARG A 1 177 ? -13.432 3.845 15.998 1.00 91.12 177 ARG A O 1
ATOM 1399 N N . LEU A 1 178 ? -13.065 2.235 14.463 1.00 93.12 178 LEU A N 1
ATOM 1400 C CA . LEU A 1 178 ? -12.128 1.465 15.278 1.00 93.12 178 LEU A CA 1
ATOM 1401 C C . LEU A 1 178 ? -10.818 2.236 15.501 1.00 93.12 178 LEU A C 1
ATOM 1403 O O . LEU A 1 178 ? -10.386 2.366 16.643 1.00 93.12 178 LEU A O 1
ATOM 1407 N N . VAL A 1 179 ? -10.211 2.777 14.446 1.00 92.25 179 VAL A N 1
ATOM 1408 C CA . VAL A 1 179 ? -8.961 3.552 14.505 1.00 92.25 179 VAL A CA 1
ATOM 1409 C C . VAL A 1 179 ? -9.118 4.791 15.388 1.00 92.25 179 VAL A C 1
ATOM 1411 O O . VAL A 1 179 ? -8.281 5.027 16.259 1.00 92.25 179 VAL A O 1
ATOM 1414 N N . ARG A 1 180 ? -10.234 5.517 15.253 1.00 86.62 180 ARG A N 1
ATOM 1415 C CA . ARG A 1 180 ? -10.566 6.686 16.083 1.00 86.62 180 ARG A CA 1
ATOM 1416 C C . ARG A 1 180 ? -10.566 6.398 17.581 1.00 86.62 180 ARG A C 1
ATOM 1418 O O . ARG A 1 180 ? -10.269 7.267 18.395 1.00 86.62 180 ARG A O 1
ATOM 1425 N N . HIS A 1 181 ? -10.901 5.172 17.976 1.00 86.62 181 HIS A N 1
ATOM 1426 C CA . HIS A 1 181 ? -10.841 4.779 19.381 1.00 86.62 181 HIS A CA 1
ATOM 1427 C C . HIS A 1 181 ? -9.397 4.642 19.898 1.00 86.62 181 HIS A C 1
ATOM 1429 O O . HIS A 1 181 ? -9.142 4.875 21.081 1.00 86.62 181 HIS A O 1
ATOM 1435 N N . LEU A 1 182 ? -8.458 4.265 19.026 1.00 86.50 182 LEU A N 1
ATOM 1436 C CA . LEU A 1 182 ? -7.070 3.965 19.378 1.00 86.50 182 LEU A CA 1
ATOM 1437 C C . LEU A 1 182 ? -6.182 5.196 19.459 1.00 86.50 182 LEU A C 1
ATOM 1439 O O . LEU A 1 182 ? -5.296 5.259 20.313 1.00 86.50 182 LEU A O 1
ATOM 1443 N N . LEU A 1 183 ? -6.377 6.143 18.548 1.00 84.75 183 LEU A N 1
ATOM 1444 C CA . LEU A 1 183 ? -5.441 7.239 18.385 1.00 84.75 183 LEU A CA 1
ATOM 1445 C C . LEU A 1 183 ? -5.602 8.297 19.490 1.00 84.75 183 LEU A C 1
ATOM 1447 O O . LEU A 1 183 ? -6.703 8.541 20.000 1.00 84.75 183 LEU A O 1
ATOM 1451 N N . PRO A 1 184 ? -4.504 8.985 19.862 1.00 73.69 184 PRO A N 1
ATOM 1452 C CA . PRO A 1 184 ? -4.536 10.032 20.884 1.00 73.69 184 PRO A CA 1
ATOM 1453 C C . PRO A 1 184 ? -5.383 11.241 20.461 1.00 73.69 184 PRO A C 1
ATOM 1455 O O . PRO A 1 184 ? -5.701 12.095 21.292 1.00 73.69 184 PRO A O 1
ATOM 1458 N N . PHE A 1 185 ? -5.772 11.320 19.186 1.00 75.31 185 PHE A N 1
ATOM 1459 C CA . PHE A 1 185 ? -6.544 12.420 18.624 1.00 75.31 185 PHE A CA 1
ATOM 1460 C C . PHE A 1 185 ? -7.983 12.469 19.114 1.00 75.31 185 PHE A C 1
ATOM 1462 O O . PHE A 1 185 ? -8.587 13.520 18.992 1.00 75.31 185 PHE A O 1
ATOM 1469 N N . ARG A 1 186 ? -8.514 11.416 19.745 1.00 68.88 186 ARG A N 1
ATOM 1470 C CA . ARG A 1 186 ? -9.879 11.408 20.296 1.00 68.88 186 ARG A CA 1
ATOM 1471 C C . ARG A 1 186 ? -10.137 12.439 21.403 1.00 68.88 186 ARG A C 1
ATOM 1473 O O . ARG A 1 186 ? -11.289 12.791 21.636 1.00 68.88 186 ARG A O 1
ATOM 1480 N N . LEU A 1 187 ? -9.096 12.903 22.101 1.00 71.88 187 LEU A N 1
ATOM 1481 C CA . LEU A 1 187 ? -9.225 13.906 23.164 1.00 71.88 187 LEU A CA 1
ATOM 1482 C C . LEU A 1 187 ? -9.589 15.270 22.562 1.00 71.88 187 LEU A C 1
ATOM 1484 O O . LEU A 1 187 ? -8.958 15.700 21.600 1.00 71.88 187 LEU A O 1
ATOM 1488 N N . ASP A 1 188 ? -10.555 15.988 23.143 1.00 71.50 188 ASP A N 1
ATOM 1489 C CA . ASP A 1 188 ? -11.067 17.252 22.581 1.00 71.50 188 ASP A CA 1
ATOM 1490 C C . ASP A 1 188 ? -9.987 18.318 22.348 1.00 71.50 188 ASP A C 1
ATOM 1492 O O . ASP A 1 188 ? -10.104 19.135 21.433 1.00 71.50 188 ASP A O 1
ATOM 1496 N N . GLU A 1 189 ? -8.939 18.336 23.174 1.00 71.00 189 GLU A N 1
ATOM 1497 C CA . GLU A 1 189 ? -7.761 19.188 22.968 1.00 71.00 189 GLU A CA 1
ATOM 1498 C C . GLU A 1 189 ? -7.003 18.841 21.677 1.00 71.00 189 GLU A C 1
ATOM 1500 O O . GLU A 1 189 ? -6.659 19.730 20.898 1.00 71.00 189 GLU A O 1
ATOM 1505 N N . ASN A 1 190 ? -6.826 17.551 21.394 1.00 76.19 190 ASN A N 1
ATOM 1506 C CA . ASN A 1 190 ? -6.080 17.054 20.243 1.00 76.19 190 ASN A CA 1
ATOM 1507 C C . ASN A 1 190 ? -6.893 17.165 18.960 1.00 76.19 190 ASN A C 1
ATOM 1509 O O . ASN A 1 190 ? -6.347 17.546 17.929 1.00 76.19 190 ASN A O 1
ATOM 1513 N N . ARG A 1 191 ? -8.211 16.940 19.027 1.00 72.50 191 ARG A N 1
ATOM 1514 C CA . ARG A 1 191 ? -9.120 17.182 17.893 1.00 72.50 191 ARG A CA 1
ATOM 1515 C C . ARG A 1 191 ? -9.059 18.630 17.434 1.00 72.50 191 ARG A C 1
ATOM 1517 O O . ARG A 1 191 ? -9.009 18.896 16.237 1.00 72.50 191 ARG A O 1
ATOM 1524 N N . ARG A 1 192 ? -9.056 19.571 18.386 1.00 76.50 192 ARG A N 1
ATOM 1525 C CA . ARG A 1 192 ? -8.942 21.005 18.093 1.00 76.50 192 ARG A CA 1
ATOM 1526 C C . ARG A 1 192 ? -7.607 21.341 17.438 1.00 76.50 192 ARG A C 1
ATOM 1528 O O . ARG A 1 192 ? -7.612 22.079 16.459 1.00 76.50 192 ARG A O 1
ATOM 1535 N N . PHE A 1 193 ? -6.507 20.776 17.937 1.00 79.56 193 PHE A N 1
ATOM 1536 C CA . PHE A 1 193 ? -5.186 20.940 17.331 1.00 79.56 193 PHE A CA 1
ATOM 1537 C C . PHE A 1 193 ? -5.158 20.430 15.885 1.00 79.56 193 PHE A C 1
ATOM 1539 O O . PHE A 1 193 ? -4.845 21.195 14.980 1.00 79.56 193 PHE A O 1
ATOM 1546 N N . ILE A 1 194 ? -5.552 19.173 15.658 1.00 74.69 194 ILE A N 1
ATOM 1547 C CA . ILE A 1 194 ? -5.521 18.543 14.331 1.00 74.69 194 ILE A CA 1
ATOM 1548 C C . ILE A 1 194 ? -6.416 19.294 13.341 1.00 74.69 194 ILE A C 1
ATOM 1550 O O . ILE A 1 194 ? -5.998 19.570 12.220 1.00 74.69 194 ILE A O 1
ATOM 1554 N N . ARG A 1 195 ? -7.618 19.704 13.763 1.00 73.19 195 ARG A N 1
ATOM 1555 C CA . ARG A 1 195 ? -8.486 20.548 12.933 1.00 73.19 195 ARG A CA 1
ATOM 1556 C C . ARG A 1 195 ? -7.819 21.882 12.585 1.00 73.19 195 ARG A C 1
ATOM 1558 O O . ARG A 1 195 ? -7.872 22.291 11.433 1.00 73.19 195 ARG A O 1
ATOM 1565 N N . GLY A 1 196 ? -7.160 22.527 13.548 1.00 72.56 196 GLY A N 1
ATOM 1566 C CA . GLY A 1 196 ? -6.397 23.753 13.307 1.00 72.56 196 GLY A CA 1
ATOM 1567 C C . GLY A 1 196 ? -5.250 23.563 12.309 1.00 72.56 196 GLY A C 1
ATOM 1568 O O . GLY A 1 196 ? -5.033 24.432 11.469 1.00 72.56 196 GLY A O 1
ATOM 1569 N N . VAL A 1 197 ? -4.560 22.416 12.352 1.00 72.12 197 VAL A N 1
ATOM 1570 C CA . VAL A 1 197 ? -3.530 22.056 11.364 1.00 72.12 197 VAL A CA 1
ATOM 1571 C C . VAL A 1 197 ? -4.138 21.976 9.967 1.00 72.12 197 VAL A C 1
ATOM 1573 O O . VAL A 1 197 ? -3.658 22.671 9.075 1.00 72.12 197 VAL A O 1
ATOM 1576 N N . TYR A 1 198 ? -5.223 21.220 9.781 1.00 67.62 198 TYR A N 1
ATOM 1577 C CA . TYR A 1 198 ? -5.884 21.124 8.475 1.00 67.62 198 TYR A CA 1
ATOM 1578 C C . TYR A 1 198 ? -6.376 22.479 7.968 1.00 67.62 198 TYR A C 1
ATOM 1580 O O . TYR A 1 198 ? -6.079 22.847 6.840 1.00 67.62 198 TYR A O 1
ATOM 1588 N N . GLU A 1 199 ? -7.028 23.278 8.815 1.00 70.75 199 GLU A N 1
ATOM 1589 C CA . GLU A 1 199 ? -7.463 24.625 8.432 1.00 70.75 199 GLU A CA 1
ATOM 1590 C C . GLU A 1 199 ? -6.284 25.532 8.039 1.00 70.75 199 GLU A C 1
ATOM 1592 O O . GLU A 1 199 ? -6.438 26.401 7.182 1.00 70.75 199 GLU A O 1
ATOM 1597 N N . SER A 1 200 ? -5.110 25.364 8.657 1.00 67.00 200 SER A N 1
ATOM 1598 C CA . SER A 1 200 ? -3.908 26.120 8.289 1.00 67.00 200 SER A CA 1
ATOM 1599 C C . SER A 1 200 ? -3.327 25.673 6.947 1.00 67.00 200 SER A C 1
ATOM 1601 O O . SER A 1 200 ? -2.937 26.528 6.153 1.00 67.00 200 SER A O 1
ATOM 1603 N N . LEU A 1 201 ? -3.344 24.365 6.669 1.00 64.12 201 LEU A N 1
ATOM 1604 C CA . LEU A 1 201 ? -2.927 23.795 5.389 1.00 64.12 201 LEU A CA 1
ATOM 1605 C C . LEU A 1 201 ? -3.876 24.226 4.267 1.00 64.12 201 LEU A C 1
ATOM 1607 O O . LEU A 1 201 ? -3.405 24.635 3.214 1.00 64.12 201 LEU A O 1
ATOM 1611 N N . ASP A 1 202 ? -5.189 24.238 4.507 1.00 55.12 202 ASP A N 1
ATOM 1612 C CA . ASP A 1 202 ? -6.189 24.694 3.532 1.00 55.12 202 ASP A CA 1
ATOM 1613 C C . ASP A 1 202 ? -6.058 26.196 3.233 1.00 55.12 202 ASP A C 1
ATOM 1615 O O . ASP A 1 202 ? -6.254 26.635 2.099 1.00 55.12 202 ASP A O 1
ATOM 1619 N N . ARG A 1 203 ? -5.703 27.008 4.240 1.00 54.84 203 ARG A N 1
ATOM 1620 C CA . ARG A 1 203 ? -5.466 28.453 4.062 1.00 54.84 203 ARG A CA 1
ATOM 1621 C C . ARG A 1 203 ? -4.143 28.752 3.360 1.00 54.84 203 ARG A C 1
ATOM 1623 O O . ARG A 1 203 ? -4.096 29.714 2.596 1.00 54.84 203 ARG A O 1
ATOM 1630 N N . ALA A 1 204 ? -3.101 27.959 3.609 1.00 51.53 204 ALA A N 1
ATOM 1631 C CA . ALA A 1 204 ? -1.836 28.028 2.877 1.00 51.53 204 ALA A CA 1
ATOM 1632 C C . ALA A 1 204 ? -1.985 27.483 1.440 1.00 51.53 204 ALA A C 1
ATOM 1634 O O . ALA A 1 204 ? -1.411 28.026 0.505 1.00 51.53 204 ALA A O 1
ATOM 1635 N N . GLY A 1 205 ? -2.855 26.488 1.246 1.00 48.69 205 GLY A N 1
ATOM 1636 C CA . GLY A 1 205 ? -3.139 25.786 -0.007 1.00 48.69 205 GLY A CA 1
ATOM 1637 C C . GLY A 1 205 ? -4.004 26.534 -1.023 1.00 48.69 205 GLY A C 1
ATOM 1638 O O . GLY A 1 205 ? -4.579 25.897 -1.905 1.00 48.69 205 GLY A O 1
ATOM 1639 N N . ARG A 1 206 ? -4.080 27.873 -0.958 1.00 46.06 206 ARG A N 1
ATOM 1640 C CA . ARG A 1 206 ? -4.385 28.638 -2.180 1.00 46.06 206 ARG A CA 1
ATOM 1641 C C . ARG A 1 206 ? -3.233 28.583 -3.185 1.00 46.06 206 ARG A C 1
ATOM 1643 O O . ARG A 1 206 ? -3.521 28.780 -4.358 1.00 46.06 206 ARG A O 1
ATOM 1650 N N . ASP A 1 207 ? -2.026 28.199 -2.754 1.00 42.28 207 ASP A N 1
ATOM 1651 C CA . ASP A 1 207 ? -0.884 27.926 -3.625 1.00 42.28 207 ASP A CA 1
ATOM 1652 C C . ASP A 1 207 ? -0.214 26.567 -3.273 1.00 42.28 207 ASP A C 1
ATOM 1654 O O . ASP A 1 207 ? 0.361 26.373 -2.207 1.00 42.28 207 ASP A O 1
ATOM 1658 N N . GLU A 1 208 ? -0.353 25.603 -4.190 1.00 49.91 208 GLU A N 1
ATOM 1659 C CA . GLU A 1 208 ? 0.591 24.530 -4.586 1.00 49.91 208 GLU A CA 1
ATOM 1660 C C . GLU A 1 208 ? 1.169 23.483 -3.591 1.00 49.91 208 GLU A C 1
ATOM 1662 O O . GLU A 1 208 ? 1.631 22.443 -4.061 1.00 49.91 208 GLU A O 1
ATOM 1667 N N . GLU A 1 209 ? 1.124 23.633 -2.263 1.00 47.94 209 GLU A N 1
ATOM 1668 C CA . GLU A 1 209 ? 1.977 22.801 -1.376 1.00 47.94 209 GLU A CA 1
ATOM 1669 C C . GLU A 1 209 ? 1.423 21.412 -0.958 1.00 47.94 209 GLU A C 1
ATOM 1671 O O . GLU A 1 209 ? 2.204 20.502 -0.672 1.00 47.94 209 GLU A O 1
ATOM 1676 N N . PHE A 1 210 ? 0.101 21.178 -0.962 1.00 48.84 210 PHE A N 1
ATOM 1677 C CA . PHE A 1 210 ? -0.489 19.903 -0.490 1.00 48.84 210 PHE A CA 1
ATOM 1678 C C . PHE A 1 210 ? -1.729 19.449 -1.288 1.00 48.84 210 PHE A C 1
ATOM 1680 O O . PHE A 1 210 ? -2.833 19.388 -0.743 1.00 48.84 210 PHE A O 1
ATOM 1687 N N . PRO A 1 211 ? -1.593 19.059 -2.569 1.00 42.53 211 PRO A N 1
ATOM 1688 C CA . PRO A 1 211 ? -2.741 18.748 -3.432 1.00 42.53 211 PRO A CA 1
ATOM 1689 C C . PRO A 1 211 ? -3.575 17.515 -3.018 1.00 42.53 211 PRO A C 1
ATOM 1691 O O . PRO A 1 211 ? -4.599 17.242 -3.638 1.00 42.53 211 PRO A O 1
ATOM 1694 N N . LEU A 1 212 ? -3.174 16.759 -1.987 1.00 48.81 212 LEU A N 1
ATOM 1695 C CA . LEU A 1 212 ? -3.802 15.485 -1.597 1.00 48.81 212 LEU A CA 1
ATOM 1696 C C . LEU A 1 212 ? -4.224 15.420 -0.114 1.00 48.81 212 LEU A C 1
ATOM 1698 O O . LEU A 1 212 ? -4.557 14.345 0.376 1.00 48.81 212 LEU A O 1
ATOM 1702 N N . ALA A 1 213 ? -4.251 16.552 0.603 1.00 43.78 213 ALA A N 1
ATOM 1703 C CA . ALA A 1 213 ? -4.659 16.613 2.017 1.00 43.78 213 ALA A CA 1
ATOM 1704 C C . ALA A 1 213 ? -6.172 16.398 2.258 1.00 43.78 213 ALA A C 1
ATOM 1706 O O . ALA A 1 213 ? -6.619 16.320 3.402 1.00 43.78 213 ALA A O 1
ATOM 1707 N N . TYR A 1 214 ? -6.974 16.275 1.199 1.00 42.34 214 TYR A N 1
ATOM 1708 C CA . TYR A 1 214 ? -8.429 16.276 1.298 1.00 42.34 214 TYR A CA 1
ATOM 1709 C C . TYR A 1 214 ? -9.020 14.868 1.420 1.00 42.34 214 TYR A C 1
ATOM 1711 O O . TYR A 1 214 ? -9.383 14.244 0.426 1.00 42.34 214 TYR A O 1
ATOM 1719 N N . GLN A 1 215 ? -9.184 14.415 2.665 1.00 44.34 215 GLN A N 1
ATOM 1720 C CA . GLN A 1 215 ? -10.369 13.673 3.117 1.00 44.34 215 GLN A CA 1
ATOM 1721 C C . GLN A 1 215 ? -10.482 13.804 4.645 1.00 44.34 215 GLN A C 1
ATOM 1723 O O . GLN A 1 215 ? -9.864 13.073 5.413 1.00 44.34 215 GLN A O 1
ATOM 1728 N N . LEU A 1 216 ? -11.274 14.795 5.063 1.00 42.66 216 LEU A N 1
ATOM 1729 C CA . LEU A 1 216 ? -11.495 15.265 6.439 1.00 42.66 216 LEU A CA 1
ATOM 1730 C C . LEU A 1 216 ? -12.254 14.285 7.364 1.00 42.66 216 LEU A C 1
ATOM 1732 O O . LEU A 1 216 ? -12.562 14.650 8.497 1.00 42.66 216 LEU A O 1
ATOM 1736 N N . ASP A 1 217 ? -12.520 13.050 6.928 1.00 44.97 217 ASP A N 1
ATOM 1737 C CA . ASP A 1 217 ? -13.300 12.069 7.702 1.00 44.97 217 ASP A CA 1
ATOM 1738 C C . ASP A 1 217 ? -12.451 10.945 8.332 1.00 44.97 217 ASP A C 1
ATOM 1740 O O . ASP A 1 217 ? -12.921 10.249 9.242 1.00 44.97 217 ASP A O 1
ATOM 1744 N N . ASP A 1 218 ? -11.187 10.801 7.914 1.00 58.12 218 ASP A N 1
ATOM 1745 C CA . ASP A 1 218 ? -10.247 9.792 8.417 1.00 58.12 218 ASP A CA 1
ATOM 1746 C C . ASP A 1 218 ? -9.210 10.434 9.350 1.00 58.12 218 ASP A C 1
ATOM 1748 O O . ASP A 1 218 ? -8.635 11.484 9.049 1.00 58.12 218 ASP A O 1
ATOM 1752 N N . GLU A 1 219 ? -8.949 9.816 10.503 1.00 61.47 219 GLU A N 1
ATOM 1753 C CA . GLU A 1 219 ? -7.945 10.329 11.430 1.00 61.47 219 GLU A CA 1
ATOM 1754 C C . GLU A 1 219 ? -6.557 10.199 10.805 1.00 61.47 219 GLU A C 1
ATOM 1756 O O . GLU A 1 219 ? -5.928 9.140 10.802 1.00 61.47 219 GLU A O 1
ATOM 1761 N N . VAL A 1 220 ? -6.081 11.323 10.268 1.00 66.50 220 VAL A N 1
ATOM 1762 C CA . VAL A 1 220 ? -4.728 11.481 9.728 1.00 66.50 220 VAL A CA 1
ATOM 1763 C C . VAL A 1 220 ? -4.432 10.537 8.549 1.00 66.50 220 VAL A C 1
ATOM 1765 O O . VAL A 1 220 ? -3.276 10.231 8.290 1.00 66.50 220 VAL A O 1
ATOM 1768 N N . GLY A 1 221 ? -5.454 10.063 7.825 1.00 84.31 221 GLY A N 1
ATOM 1769 C CA . GLY A 1 221 ? -5.302 9.135 6.688 1.00 84.31 221 GLY A CA 1
ATOM 1770 C C . GLY A 1 221 ? -4.993 7.684 7.080 1.00 84.31 221 GLY A C 1
ATOM 1771 O O . GLY A 1 221 ? -4.521 6.891 6.267 1.00 84.31 221 GLY A O 1
ATOM 1772 N N . THR A 1 222 ? -5.204 7.315 8.342 1.00 91.62 222 THR A N 1
ATOM 1773 C CA . THR A 1 222 ? -4.795 6.006 8.861 1.00 91.62 222 THR A CA 1
ATOM 1774 C C . THR A 1 222 ? -5.543 4.844 8.201 1.00 91.62 222 THR A C 1
ATOM 1776 O O . THR A 1 222 ? -4.933 3.810 7.930 1.00 91.62 222 THR A O 1
ATOM 1779 N N . VAL A 1 223 ? -6.835 4.987 7.890 1.00 93.88 223 VAL A N 1
ATOM 1780 C CA . VAL A 1 223 ? -7.591 3.951 7.167 1.00 93.88 223 VAL A CA 1
ATOM 1781 C C . VAL A 1 223 ? -7.033 3.775 5.758 1.00 93.88 223 VAL A C 1
ATOM 1783 O O . VAL A 1 223 ? -6.851 2.638 5.317 1.00 93.88 223 VAL A O 1
ATOM 1786 N N . ASN A 1 224 ? -6.701 4.873 5.072 1.00 94.00 224 ASN A N 1
ATOM 1787 C CA . ASN A 1 224 ? -6.054 4.790 3.763 1.00 94.00 224 ASN A CA 1
ATOM 1788 C C . ASN A 1 224 ? -4.688 4.090 3.846 1.00 94.00 224 ASN A C 1
ATOM 1790 O O . ASN A 1 224 ? -4.417 3.210 3.033 1.00 94.00 224 ASN A O 1
ATOM 1794 N N . TYR A 1 225 ? -3.860 4.400 4.848 1.00 95.69 225 TYR A N 1
ATOM 1795 C CA . TYR A 1 225 ? -2.606 3.675 5.076 1.00 95.69 225 TYR A CA 1
ATOM 1796 C C . TYR A 1 225 ? -2.820 2.167 5.233 1.00 95.69 225 TYR A C 1
ATOM 1798 O O . TYR A 1 225 ? -2.138 1.387 4.570 1.00 95.69 225 TYR A O 1
ATOM 1806 N N . ILE A 1 226 ? -3.770 1.748 6.078 1.00 97.25 226 ILE A N 1
ATOM 1807 C CA . ILE A 1 226 ? -4.055 0.323 6.302 1.00 97.25 226 ILE A CA 1
ATOM 1808 C C . ILE A 1 226 ? -4.485 -0.341 4.989 1.00 97.25 226 ILE A C 1
ATOM 1810 O O . ILE A 1 226 ? -3.964 -1.403 4.657 1.00 97.25 226 ILE A O 1
ATOM 1814 N N . ASP A 1 227 ? -5.367 0.299 4.212 1.00 96.38 227 ASP A N 1
ATOM 1815 C CA . ASP A 1 227 ? -5.800 -0.190 2.896 1.00 96.38 227 ASP A CA 1
ATOM 1816 C C . ASP A 1 227 ? -4.611 -0.409 1.945 1.00 96.38 227 ASP A C 1
ATOM 1818 O O . ASP A 1 227 ? -4.514 -1.461 1.312 1.00 96.38 227 ASP A O 1
ATOM 1822 N N . LYS A 1 228 ? -3.661 0.536 1.888 1.00 95.69 228 LYS A N 1
ATOM 1823 C CA . LYS A 1 228 ? -2.446 0.410 1.062 1.00 95.69 228 LYS A CA 1
ATOM 1824 C C . LYS A 1 228 ? -1.483 -0.649 1.582 1.00 95.69 228 LYS A C 1
ATOM 1826 O O . LYS A 1 228 ? -0.900 -1.380 0.781 1.00 95.69 228 LYS A O 1
ATOM 1831 N N . LEU A 1 229 ? -1.345 -0.766 2.899 1.00 96.06 229 LEU A N 1
ATOM 1832 C CA . LEU A 1 229 ? -0.486 -1.757 3.536 1.00 96.06 229 LEU A CA 1
ATOM 1833 C C . LEU A 1 229 ? -0.954 -3.180 3.209 1.00 96.06 229 LEU A C 1
ATOM 1835 O O . LEU A 1 229 ? -0.153 -3.996 2.750 1.00 96.06 229 LEU A O 1
ATOM 1839 N N . ILE A 1 230 ? -2.250 -3.462 3.372 1.00 95.44 230 ILE A N 1
ATOM 1840 C CA . ILE A 1 230 ? -2.816 -4.780 3.055 1.00 95.44 230 ILE A CA 1
ATOM 1841 C C . ILE A 1 230 ? -3.024 -4.994 1.550 1.00 95.44 230 ILE A C 1
ATOM 1843 O O . ILE A 1 230 ? -3.140 -6.125 1.099 1.00 95.44 230 ILE A O 1
ATOM 1847 N N . ALA A 1 231 ? -3.024 -3.936 0.735 1.00 93.88 231 ALA A N 1
ATOM 1848 C CA . ALA A 1 231 ? -2.977 -4.088 -0.717 1.00 93.88 231 ALA A CA 1
ATOM 1849 C C . ALA A 1 231 ? -1.591 -4.530 -1.214 1.00 93.88 231 ALA A C 1
ATOM 1851 O O . ALA A 1 231 ? -1.492 -4.994 -2.348 1.00 93.88 231 ALA A O 1
ATOM 1852 N N . ARG A 1 232 ? -0.526 -4.360 -0.411 1.00 92.81 232 ARG A N 1
ATOM 1853 C CA . ARG A 1 232 ? 0.867 -4.563 -0.835 1.00 92.81 232 ARG A CA 1
ATOM 1854 C C . ARG A 1 232 ? 1.701 -5.342 0.189 1.00 92.81 232 ARG A C 1
ATOM 1856 O O . ARG A 1 232 ? 1.819 -6.555 0.056 1.00 92.81 232 ARG A O 1
ATOM 1863 N N . GLN A 1 233 ? 2.325 -4.677 1.164 1.00 92.00 233 GLN A N 1
ATOM 1864 C CA . GLN A 1 233 ? 3.345 -5.278 2.042 1.00 92.00 233 GLN A CA 1
ATOM 1865 C C . GLN A 1 233 ? 2.793 -6.398 2.926 1.00 92.00 233 GLN A C 1
ATOM 1867 O O . GLN A 1 233 ? 3.466 -7.403 3.158 1.00 92.00 233 GLN A O 1
ATOM 1872 N N . GLU A 1 234 ? 1.567 -6.226 3.409 1.00 93.31 234 GLU A N 1
ATOM 1873 C CA . GLU A 1 234 ? 0.916 -7.147 4.335 1.00 93.31 234 GLU A CA 1
ATOM 1874 C C . GLU A 1 234 ? -0.347 -7.765 3.743 1.00 93.31 234 GLU A C 1
ATOM 1876 O O . GLU A 1 234 ? -1.341 -7.977 4.431 1.00 93.31 234 GLU A O 1
ATOM 1881 N N . GLN A 1 235 ? -0.309 -8.084 2.450 1.00 90.88 235 GLN A N 1
ATOM 1882 C CA . GLN A 1 235 ? -1.431 -8.720 1.758 1.00 90.88 235 GLN A CA 1
ATOM 1883 C C . GLN A 1 235 ? -1.862 -10.055 2.383 1.00 90.88 235 GLN A C 1
ATOM 1885 O O . GLN A 1 235 ? -3.037 -10.401 2.331 1.00 90.88 235 GLN A O 1
ATOM 1890 N N . HIS A 1 236 ? -0.951 -10.762 3.052 1.00 90.00 236 HIS A N 1
ATOM 1891 C CA . HIS A 1 236 ? -1.273 -11.965 3.823 1.00 90.00 236 HIS A CA 1
ATOM 1892 C C . HIS A 1 236 ? -2.260 -11.710 4.981 1.00 90.00 236 HIS A C 1
ATOM 1894 O O . HIS A 1 236 ? -2.904 -12.646 5.430 1.00 90.00 236 HIS A O 1
ATOM 1900 N N . ASN A 1 237 ? -2.420 -10.459 5.433 1.00 94.06 237 ASN A N 1
ATOM 1901 C CA . ASN A 1 237 ? -3.381 -10.069 6.471 1.00 94.06 237 ASN A CA 1
ATOM 1902 C C . ASN A 1 237 ? -4.716 -9.555 5.896 1.00 94.06 237 ASN A C 1
ATOM 1904 O O . ASN A 1 237 ? -5.587 -9.147 6.662 1.00 94.06 237 ASN A O 1
ATOM 1908 N N . ALA A 1 238 ? -4.906 -9.521 4.571 1.00 93.56 238 ALA A N 1
ATOM 1909 C CA . ALA A 1 238 ? -6.129 -8.976 3.974 1.00 93.56 238 ALA A CA 1
ATOM 1910 C C . ALA A 1 238 ? -7.382 -9.768 4.397 1.00 93.56 238 ALA A C 1
ATOM 1912 O O . ALA A 1 238 ? -8.369 -9.176 4.842 1.00 93.56 238 ALA A O 1
ATOM 1913 N N . ASP A 1 239 ? -7.316 -11.101 4.345 1.00 93.94 239 ASP A N 1
ATOM 1914 C CA . ASP A 1 239 ? -8.429 -11.983 4.722 1.00 93.94 239 ASP A CA 1
ATO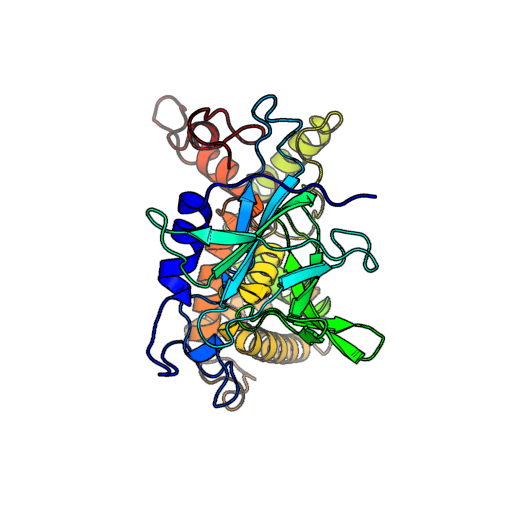M 1915 C C . ASP A 1 239 ? -8.786 -11.868 6.212 1.00 93.94 239 ASP A C 1
ATOM 1917 O O . ASP A 1 239 ? -9.970 -11.875 6.571 1.00 93.94 239 ASP A O 1
ATOM 1921 N N . ASP A 1 240 ? -7.782 -11.678 7.073 1.00 96.12 240 ASP A N 1
ATOM 1922 C CA . ASP A 1 240 ? -7.958 -11.419 8.504 1.00 96.12 240 ASP A CA 1
ATOM 1923 C C . ASP A 1 240 ? -8.789 -10.155 8.732 1.00 96.12 240 ASP A C 1
ATOM 1925 O O . ASP A 1 240 ? -9.753 -10.169 9.503 1.00 96.12 240 ASP A O 1
ATOM 1929 N N . TYR A 1 241 ? -8.456 -9.068 8.028 1.00 98.06 241 TYR A N 1
ATOM 1930 C CA . TYR A 1 241 ? -9.209 -7.821 8.108 1.00 98.06 241 TYR A CA 1
ATOM 1931 C C . TYR A 1 241 ? -10.648 -7.986 7.622 1.00 98.06 241 TYR A C 1
ATOM 1933 O O . TYR A 1 241 ? -11.567 -7.601 8.345 1.00 98.06 241 TYR A O 1
ATOM 1941 N N . HIS A 1 242 ? -10.867 -8.575 6.444 1.00 97.94 242 HIS A N 1
ATOM 1942 C CA . HIS A 1 242 ? -12.217 -8.791 5.911 1.00 97.94 242 HIS A CA 1
ATOM 1943 C C . HIS A 1 242 ? -13.072 -9.641 6.859 1.00 97.94 242 HIS A C 1
ATOM 1945 O O . HIS A 1 242 ? -14.225 -9.314 7.163 1.00 97.94 242 HIS A O 1
ATOM 1951 N N . THR A 1 243 ? -12.490 -10.716 7.390 1.00 98.12 243 THR A N 1
ATOM 1952 C CA . THR A 1 243 ? -13.173 -11.621 8.315 1.00 98.12 243 THR A CA 1
ATOM 1953 C C . THR A 1 243 ? -13.520 -10.918 9.622 1.00 98.12 243 THR A C 1
ATOM 1955 O O . THR A 1 243 ? -14.680 -10.952 10.046 1.00 98.12 243 THR A O 1
ATOM 1958 N N . CYS A 1 244 ? -12.550 -10.244 10.243 1.00 98.50 244 CYS A N 1
ATOM 1959 C CA . CYS A 1 244 ? -12.740 -9.587 11.531 1.00 98.50 244 CYS A CA 1
ATOM 1960 C C . CYS A 1 244 ? -13.656 -8.365 11.437 1.00 98.50 244 CYS A C 1
ATOM 1962 O O . CYS A 1 244 ? -14.521 -8.203 12.294 1.00 98.50 244 CYS A O 1
ATOM 1964 N N . LEU A 1 245 ? -13.534 -7.529 10.398 1.00 98.31 245 LEU A N 1
ATOM 1965 C CA . LEU A 1 245 ? -14.434 -6.387 10.194 1.00 98.31 245 LEU A CA 1
ATOM 1966 C C . LEU A 1 245 ? -15.876 -6.851 9.980 1.00 98.31 245 LEU A C 1
ATOM 1968 O O . LEU A 1 245 ? -16.798 -6.246 10.528 1.00 98.31 245 LEU A O 1
ATOM 1972 N N . LYS A 1 246 ? -16.084 -7.965 9.269 1.00 98.25 246 LYS A N 1
ATOM 1973 C CA . LYS A 1 246 ? -17.413 -8.566 9.131 1.00 98.25 246 LYS A CA 1
ATOM 1974 C C . LYS A 1 246 ? -17.973 -9.043 10.476 1.00 98.25 246 LYS A C 1
ATOM 1976 O O . LYS A 1 246 ? -19.099 -8.677 10.805 1.00 98.25 246 LYS A O 1
ATOM 1981 N N . ILE A 1 247 ? -17.195 -9.795 11.264 1.00 98.50 247 ILE A N 1
ATOM 1982 C CA . ILE A 1 247 ? -17.608 -10.256 12.606 1.00 98.50 247 ILE A CA 1
ATOM 1983 C C . ILE A 1 247 ? -17.934 -9.057 13.512 1.00 98.50 247 ILE A C 1
ATOM 1985 O O . ILE A 1 247 ? -18.992 -9.010 14.136 1.00 98.50 247 ILE A O 1
ATOM 1989 N N . ILE A 1 248 ? -17.061 -8.048 13.549 1.00 98.06 248 ILE A N 1
ATOM 1990 C CA . ILE A 1 248 ? -17.258 -6.835 14.352 1.00 98.06 248 ILE A CA 1
ATOM 1991 C C . ILE A 1 248 ? -18.522 -6.087 13.919 1.00 98.06 248 ILE A C 1
ATOM 1993 O O . ILE A 1 248 ? -19.307 -5.667 14.769 1.00 98.06 248 ILE A O 1
ATOM 1997 N N . GLY A 1 249 ? -18.744 -5.936 12.612 1.00 97.44 249 GLY A N 1
ATOM 1998 C CA . GLY A 1 249 ? -19.941 -5.298 12.075 1.00 97.44 249 GLY A CA 1
ATOM 1999 C C . GLY A 1 249 ? -21.226 -6.034 12.467 1.00 97.44 249 GLY A C 1
ATOM 2000 O O . GLY A 1 249 ? -22.206 -5.391 12.842 1.00 97.44 249 GLY A O 1
ATOM 2001 N N . GLU A 1 250 ? -21.221 -7.370 12.436 1.00 97.50 250 GLU A N 1
ATOM 2002 C CA . GLU A 1 250 ? -22.335 -8.223 12.880 1.00 97.50 250 GLU A CA 1
ATOM 2003 C C . GLU A 1 250 ? -22.620 -8.040 14.383 1.00 97.50 250 GLU A C 1
ATOM 2005 O O . GLU A 1 250 ? -23.768 -7.800 14.772 1.00 97.50 250 GLU A O 1
ATOM 2010 N N . ILE A 1 251 ? -21.576 -8.055 15.219 1.00 97.56 251 ILE A N 1
ATOM 2011 C CA . ILE A 1 251 ? -21.674 -7.842 16.671 1.00 97.56 251 ILE A CA 1
ATOM 2012 C C . ILE A 1 251 ? -22.242 -6.456 16.989 1.00 97.56 251 ILE A C 1
ATOM 2014 O O . ILE A 1 251 ? -23.195 -6.334 17.761 1.00 97.56 251 ILE A O 1
ATOM 2018 N N . LEU A 1 252 ? -21.665 -5.400 16.409 1.00 97.00 252 LEU A N 1
ATOM 2019 C CA . LEU A 1 252 ? -22.080 -4.026 16.687 1.00 97.00 252 LEU A CA 1
ATOM 2020 C C . LEU A 1 252 ? -23.506 -3.769 16.208 1.00 97.00 252 LEU A C 1
ATOM 2022 O O . LEU A 1 252 ? -24.278 -3.167 16.947 1.00 97.00 252 LEU A O 1
ATOM 2026 N N . ARG A 1 253 ? -23.883 -4.278 15.030 1.00 96.44 253 ARG A N 1
ATOM 2027 C CA . ARG A 1 253 ? -25.253 -4.161 14.519 1.00 96.44 253 ARG A CA 1
ATOM 2028 C C . ARG A 1 253 ? -26.251 -4.850 15.447 1.00 96.44 253 ARG A C 1
ATOM 2030 O O . ARG A 1 253 ? -27.286 -4.269 15.752 1.00 96.44 253 ARG A O 1
ATOM 2037 N N . SER A 1 254 ? -25.934 -6.051 15.931 1.00 96.38 254 SER A N 1
ATOM 2038 C CA . SER A 1 254 ? -26.778 -6.771 16.895 1.00 96.38 254 SER A CA 1
ATOM 2039 C C . SER A 1 254 ? -26.954 -5.977 18.197 1.00 96.38 254 SER A C 1
ATOM 2041 O O . SER A 1 254 ? -28.077 -5.714 18.627 1.00 96.38 254 SER A O 1
ATOM 2043 N N . ARG A 1 255 ? -25.848 -5.489 18.774 1.00 95.31 255 ARG A N 1
ATOM 2044 C CA . ARG A 1 255 ? -25.854 -4.671 20.001 1.00 95.31 255 ARG A CA 1
ATOM 2045 C C . ARG A 1 255 ? -26.559 -3.324 19.821 1.00 95.31 255 ARG A C 1
ATOM 2047 O O . ARG A 1 255 ? -27.105 -2.798 20.785 1.00 95.31 255 ARG A O 1
ATOM 2054 N N . PHE A 1 256 ? -26.556 -2.776 18.606 1.00 96.00 256 PHE A N 1
ATOM 2055 C CA . PHE A 1 256 ? -27.163 -1.487 18.273 1.00 96.00 256 PHE A CA 1
ATOM 2056 C C . PHE A 1 256 ? -28.588 -1.616 17.706 1.00 96.00 256 PHE A C 1
ATOM 2058 O O . PHE A 1 256 ? -29.078 -0.723 17.020 1.00 96.00 256 PHE A O 1
ATOM 2065 N N . GLY A 1 257 ? -29.270 -2.738 17.966 1.00 94.06 257 GLY A N 1
ATOM 2066 C CA . GLY A 1 257 ? -30.672 -2.920 17.581 1.00 94.06 257 GLY A CA 1
ATOM 2067 C C . GLY A 1 257 ? -30.907 -2.965 16.068 1.00 94.06 257 GLY A C 1
ATOM 2068 O O . GLY A 1 257 ? -31.969 -2.569 15.599 1.00 94.06 257 GLY A O 1
ATOM 2069 N N . GLY A 1 258 ? -29.919 -3.417 15.293 1.00 93.12 258 GLY A N 1
ATOM 2070 C CA . GLY A 1 258 ? -29.994 -3.515 13.833 1.00 93.12 258 GLY A CA 1
ATOM 2071 C C . GLY A 1 258 ? -29.508 -2.276 13.076 1.00 93.12 258 GLY A C 1
ATOM 2072 O O . GLY A 1 258 ? -29.402 -2.332 11.851 1.00 93.12 258 GLY A O 1
ATOM 2073 N N . LEU A 1 259 ? -29.196 -1.182 13.776 1.00 92.62 259 LEU A N 1
ATOM 2074 C CA . LEU A 1 259 ? -28.750 0.076 13.175 1.00 92.62 259 LEU A CA 1
ATOM 2075 C C . LEU A 1 259 ? -27.299 0.008 12.669 1.00 92.62 259 LEU A C 1
ATOM 2077 O O . LEU A 1 259 ? -26.534 -0.897 13.011 1.00 92.62 259 LEU A O 1
ATOM 2081 N N . ASP A 1 260 ? -26.926 0.987 11.842 1.00 91.25 260 ASP A N 1
ATOM 2082 C CA . ASP A 1 260 ? -25.597 1.068 11.234 1.00 91.25 260 ASP A CA 1
ATOM 2083 C C . ASP A 1 260 ? -24.492 1.272 12.296 1.00 91.25 260 ASP A C 1
ATOM 2085 O O . ASP A 1 260 ? -24.517 2.291 13.004 1.00 91.25 260 ASP A O 1
ATOM 2089 N N . PRO A 1 261 ? -23.501 0.356 12.396 1.00 91.62 261 PRO A N 1
ATOM 2090 C CA . PRO A 1 261 ? -22.347 0.505 13.281 1.00 91.62 261 PRO A CA 1
ATOM 2091 C C . PRO A 1 261 ? -21.573 1.818 13.112 1.00 91.62 261 PRO A C 1
ATOM 2093 O O . PRO A 1 261 ? -20.966 2.280 14.080 1.00 91.62 261 PRO A O 1
ATOM 2096 N N . GLU A 1 262 ? -21.604 2.446 11.930 1.00 86.62 262 GLU A N 1
ATOM 2097 C CA . GLU A 1 262 ? -20.960 3.746 11.699 1.00 86.62 262 GLU A CA 1
ATOM 2098 C C . GLU A 1 262 ? -21.504 4.827 12.646 1.00 86.62 262 GLU A C 1
ATOM 2100 O O . GLU A 1 262 ? -20.762 5.707 13.084 1.00 86.62 262 GLU A O 1
ATOM 2105 N N . THR A 1 263 ? -22.780 4.732 13.025 1.00 88.81 263 THR A N 1
ATOM 2106 C CA . THR A 1 263 ? -23.474 5.709 13.881 1.00 88.81 263 THR A CA 1
ATOM 2107 C C . THR A 1 263 ? -23.564 5.285 15.347 1.00 88.81 263 THR A C 1
ATOM 2109 O O . THR A 1 263 ? -24.051 6.050 16.179 1.00 88.81 263 THR A O 1
ATOM 2112 N N . ALA A 1 264 ? -23.052 4.100 15.695 1.00 91.12 264 ALA A N 1
ATOM 2113 C CA . ALA A 1 264 ? -23.098 3.591 17.061 1.00 91.12 264 ALA A CA 1
ATOM 2114 C C . ALA A 1 264 ? -22.353 4.516 18.049 1.00 91.12 264 ALA A C 1
ATOM 2116 O O . ALA A 1 264 ? -21.399 5.205 17.667 1.00 91.12 264 ALA A O 1
ATOM 2117 N N . PRO A 1 265 ? -22.746 4.553 19.331 1.00 92.31 265 PRO A N 1
ATOM 2118 C CA . PRO A 1 265 ? -22.080 5.371 20.343 1.00 92.31 265 PRO A CA 1
ATOM 2119 C C . PRO A 1 265 ? -20.626 4.913 20.611 1.00 92.31 265 PRO A C 1
ATOM 2121 O O . PRO A 1 265 ? -20.326 3.719 20.505 1.00 92.31 265 PRO A O 1
ATOM 2124 N N . PRO A 1 266 ? -19.688 5.827 20.941 1.00 89.38 266 PRO A N 1
ATOM 2125 C CA . PRO A 1 266 ? -18.282 5.491 21.212 1.00 89.38 266 PRO A CA 1
ATOM 2126 C C . PRO A 1 266 ? -18.069 4.427 22.300 1.00 89.38 266 PRO A C 1
ATOM 2128 O O . PRO A 1 266 ? -17.108 3.659 22.237 1.00 89.38 266 PRO A O 1
ATOM 2131 N N . GLU A 1 267 ? -18.969 4.355 23.276 1.00 92.56 267 GLU A N 1
ATOM 2132 C CA . GLU A 1 267 ? -18.945 3.420 24.402 1.00 92.56 267 GLU A CA 1
ATOM 2133 C C . GLU A 1 267 ? -19.037 1.966 23.929 1.00 92.56 267 GLU A C 1
ATOM 2135 O O . GLU A 1 267 ? -18.338 1.103 24.455 1.00 92.56 267 GLU A O 1
ATOM 2140 N N . MET A 1 268 ? -19.807 1.697 22.868 1.00 94.50 268 MET A N 1
ATOM 2141 C CA . MET A 1 268 ? -19.905 0.353 22.290 1.00 94.50 268 MET A CA 1
ATOM 2142 C C . MET A 1 268 ? -18.574 -0.126 21.711 1.00 94.50 268 MET A C 1
ATOM 2144 O O . MET A 1 268 ? -18.225 -1.300 21.843 1.00 94.50 268 MET A O 1
ATOM 2148 N N . PHE A 1 269 ? -17.814 0.783 21.097 1.00 94.44 269 PHE A N 1
ATOM 2149 C CA . PHE A 1 269 ? -16.466 0.481 20.633 1.00 94.44 269 PHE A CA 1
ATOM 2150 C C . PHE A 1 269 ? -15.544 0.259 21.832 1.00 94.44 269 PHE A C 1
ATOM 2152 O O . PHE A 1 269 ? -14.863 -0.757 21.878 1.00 94.44 269 PHE A O 1
ATOM 2159 N N . ALA A 1 270 ? -15.578 1.126 22.848 1.00 93.06 270 ALA A N 1
ATOM 2160 C CA . ALA A 1 270 ? -14.767 0.951 24.056 1.00 93.06 270 ALA A CA 1
ATOM 2161 C C . ALA A 1 270 ? -15.001 -0.408 24.746 1.00 93.06 270 ALA A C 1
ATOM 2163 O O . ALA A 1 270 ? -14.049 -1.072 25.163 1.00 93.06 270 ALA A O 1
ATOM 2164 N N . ASP A 1 271 ? -16.257 -0.849 24.827 1.00 95.69 271 ASP A N 1
ATOM 2165 C CA . ASP A 1 271 ? -16.620 -2.154 25.374 1.00 95.69 271 ASP A CA 1
ATOM 2166 C C . ASP A 1 271 ? -16.132 -3.311 24.499 1.00 95.69 271 ASP A C 1
ATOM 2168 O O . ASP A 1 271 ? -15.589 -4.285 25.024 1.00 95.69 271 ASP A O 1
ATOM 2172 N N . LEU A 1 272 ? -16.277 -3.202 23.174 1.00 96.94 272 LEU A N 1
ATOM 2173 C CA . LEU A 1 272 ? -15.742 -4.183 22.230 1.00 96.94 272 LEU A CA 1
ATOM 2174 C C . LEU A 1 272 ? -14.220 -4.320 22.374 1.00 96.94 272 LEU A C 1
ATOM 2176 O O . LEU A 1 272 ? -13.721 -5.436 22.488 1.00 96.94 272 LEU A O 1
ATOM 2180 N N . TYR A 1 273 ? -13.492 -3.204 22.438 1.00 96.00 273 TYR A N 1
ATOM 2181 C CA . TYR A 1 273 ? -12.042 -3.194 22.636 1.00 96.00 273 TYR A CA 1
ATOM 2182 C C . TYR A 1 273 ? -11.643 -3.926 23.922 1.00 96.00 273 TYR A C 1
ATOM 2184 O O . TYR A 1 273 ? -10.798 -4.819 23.878 1.00 96.00 273 TYR A O 1
ATOM 2192 N N . ARG A 1 274 ? -12.298 -3.620 25.050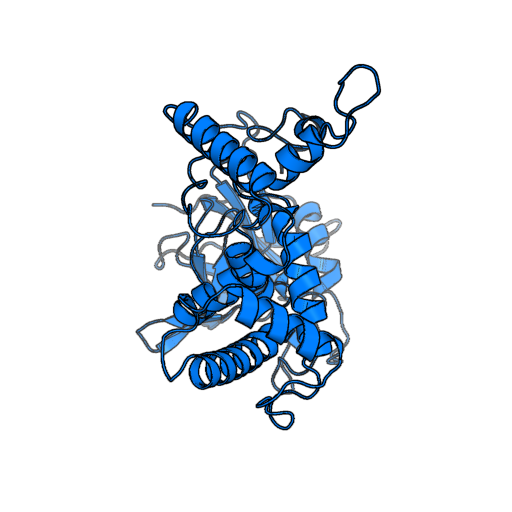 1.00 96.31 274 ARG A N 1
ATOM 2193 C CA . ARG A 1 274 ? -12.041 -4.285 26.340 1.00 96.31 274 ARG A CA 1
ATOM 2194 C C . ARG A 1 274 ? -12.283 -5.794 26.266 1.00 96.31 274 ARG A C 1
ATOM 2196 O O . ARG A 1 274 ? -11.517 -6.579 26.815 1.00 96.31 274 ARG A O 1
ATOM 2203 N N . GLN A 1 275 ? -13.339 -6.209 25.574 1.00 97.81 275 GLN A N 1
ATOM 2204 C CA . GLN A 1 275 ? -13.644 -7.622 25.371 1.00 97.81 275 GLN A CA 1
ATOM 2205 C C . GLN A 1 275 ? -12.581 -8.319 24.511 1.00 97.81 275 GLN A C 1
ATOM 2207 O O . GLN A 1 275 ? -12.090 -9.382 24.898 1.00 97.81 275 GLN A O 1
ATOM 2212 N N . MET A 1 276 ? -12.172 -7.696 23.399 1.00 98.00 276 MET A N 1
ATOM 2213 C CA . MET A 1 276 ? -11.132 -8.220 22.508 1.00 98.00 276 MET A CA 1
ATOM 2214 C C . MET A 1 276 ? -9.792 -8.374 23.237 1.00 98.00 276 MET A C 1
ATOM 2216 O O . MET A 1 276 ? -9.120 -9.384 23.059 1.00 98.00 276 MET A O 1
ATOM 2220 N N . GLU A 1 277 ? -9.423 -7.445 24.126 1.00 96.75 277 GLU A N 1
ATOM 2221 C CA . GLU A 1 277 ? -8.212 -7.564 24.959 1.00 96.75 277 GLU A CA 1
ATOM 2222 C C . GLU A 1 277 ? -8.212 -8.810 25.853 1.00 96.75 277 GLU A C 1
ATOM 2224 O O . GLU A 1 277 ? -7.156 -9.393 26.110 1.00 96.75 277 GLU A O 1
ATOM 2229 N N . THR A 1 278 ? -9.393 -9.225 26.313 1.00 97.12 278 THR A N 1
ATOM 2230 C CA . THR A 1 278 ? -9.569 -10.385 27.198 1.00 97.12 278 THR A CA 1
ATOM 2231 C C . THR A 1 278 ? -9.836 -11.698 26.460 1.00 97.12 278 THR A C 1
ATOM 2233 O O . THR A 1 278 ? -10.070 -12.707 27.122 1.00 97.12 278 THR A O 1
ATOM 2236 N N . GLU A 1 279 ? -9.812 -11.697 25.119 1.00 97.19 279 GLU A N 1
ATOM 2237 C CA . GLU A 1 279 ? -10.210 -12.828 24.255 1.00 97.19 279 GLU A CA 1
ATOM 2238 C C . GLU A 1 279 ? -11.659 -13.300 24.449 1.00 97.19 279 GLU A C 1
ATOM 2240 O O . GLU A 1 279 ? -12.032 -14.377 23.991 1.00 97.19 279 GLU A O 1
ATOM 2245 N N . LYS A 1 280 ? -12.504 -12.516 25.125 1.00 96.69 280 LYS A N 1
ATOM 2246 C CA . LYS A 1 280 ? -13.881 -12.885 25.476 1.00 96.69 280 LYS A CA 1
ATOM 2247 C C . LYS A 1 280 ? -14.838 -11.843 24.932 1.00 96.69 280 LYS A C 1
ATOM 2249 O O . LYS A 1 280 ? -15.206 -10.901 25.633 1.00 96.69 280 LYS A O 1
ATOM 2254 N N . VAL A 1 281 ? -15.217 -12.013 23.670 1.00 97.94 281 VAL A N 1
ATOM 2255 C CA . VAL A 1 281 ? -16.132 -11.116 22.969 1.00 97.94 281 VAL A CA 1
ATOM 2256 C C . VAL A 1 281 ? -17.475 -11.804 22.789 1.00 97.94 281 VAL A C 1
ATOM 2258 O O . VAL A 1 281 ? -17.579 -12.829 22.119 1.00 97.94 281 VAL A O 1
ATOM 2261 N N . ASP A 1 282 ? -18.515 -11.222 23.379 1.00 95.81 282 ASP A N 1
ATOM 2262 C CA . ASP A 1 282 ? -19.872 -11.739 23.230 1.00 95.81 282 ASP A CA 1
ATOM 2263 C C . ASP A 1 282 ? -20.351 -11.595 21.774 1.00 95.81 282 ASP A C 1
ATOM 2265 O O . ASP A 1 282 ? -20.306 -10.496 21.206 1.00 95.81 282 ASP A O 1
ATOM 2269 N N . GLY A 1 283 ? -20.781 -12.708 21.176 1.00 95.75 283 GLY A N 1
ATOM 2270 C CA . GLY A 1 283 ? -21.178 -12.805 19.768 1.00 95.75 283 GLY A CA 1
ATOM 2271 C C . GLY A 1 283 ? -20.037 -13.002 18.760 1.00 95.75 283 GLY A C 1
ATOM 2272 O O . GLY A 1 283 ? -20.301 -12.993 17.560 1.00 95.75 283 GLY A O 1
ATOM 2273 N N . TRP A 1 284 ? -18.785 -13.177 19.198 1.00 98.12 284 TRP A N 1
ATOM 2274 C CA . TRP A 1 284 ? -17.673 -13.448 18.281 1.00 98.12 284 TRP A CA 1
ATOM 2275 C C . TRP A 1 284 ? -17.691 -14.878 17.745 1.00 98.12 284 TRP A C 1
ATOM 2277 O O . TRP A 1 284 ? -17.831 -15.842 18.498 1.00 98.12 284 TRP A O 1
ATOM 22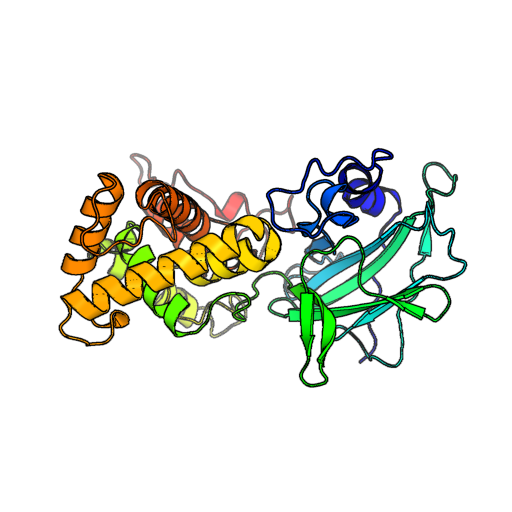87 N N . ASP A 1 285 ? -17.504 -15.022 16.434 1.00 97.25 285 ASP A N 1
ATOM 2288 C CA . ASP A 1 285 ? -17.408 -16.323 15.780 1.00 97.25 285 ASP A CA 1
ATOM 2289 C C . ASP A 1 285 ? -15.956 -16.829 15.786 1.00 97.25 285 ASP A C 1
ATOM 2291 O O . ASP A 1 285 ? -15.172 -16.584 14.865 1.00 97.25 285 ASP A O 1
ATOM 2295 N N . TYR A 1 286 ? -15.604 -17.562 16.845 1.00 97.44 286 TYR A N 1
ATOM 2296 C CA . TYR A 1 286 ? -14.272 -18.149 17.027 1.00 97.44 286 TYR A CA 1
ATOM 2297 C C . TYR A 1 286 ? -13.942 -19.257 16.016 1.00 97.44 286 TYR A C 1
ATOM 2299 O O . TYR A 1 286 ? -12.777 -19.630 15.892 1.00 97.44 286 TYR A O 1
ATOM 2307 N N . SER A 1 287 ? -14.936 -19.777 15.284 1.00 97.06 287 SER A N 1
ATOM 2308 C CA . SER A 1 287 ? -14.692 -20.733 14.198 1.00 97.06 287 SER A CA 1
ATOM 2309 C C . SER A 1 287 ? -14.193 -20.042 12.927 1.00 97.06 287 SER A C 1
ATOM 2311 O O . SER A 1 287 ? -13.423 -20.629 12.171 1.00 97.06 287 SER A O 1
ATOM 2313 N N . ARG A 1 288 ? -14.592 -18.779 12.720 1.00 96.62 288 ARG A N 1
ATOM 2314 C CA . ARG A 1 288 ? -14.145 -17.940 11.600 1.00 96.62 288 ARG A CA 1
ATOM 2315 C C . ARG A 1 288 ? -12.832 -17.222 11.891 1.00 96.62 288 ARG A C 1
ATOM 2317 O O . ARG A 1 288 ? -12.033 -17.053 10.979 1.00 96.62 288 ARG A O 1
ATOM 2324 N N . TYR A 1 289 ? -12.609 -16.790 13.133 1.00 97.56 289 TYR A N 1
ATOM 2325 C CA . TYR A 1 289 ? -11.346 -16.176 13.540 1.00 97.56 289 TYR A CA 1
ATOM 2326 C C . TYR A 1 289 ? -11.044 -16.439 15.013 1.00 97.56 289 TYR A C 1
ATOM 2328 O O . TYR A 1 289 ? -11.773 -15.987 15.895 1.00 97.56 289 TYR A O 1
ATOM 2336 N N . GLY A 1 290 ? -9.956 -17.156 15.293 1.00 97.06 290 GLY A N 1
ATOM 2337 C CA . GLY A 1 290 ? -9.720 -17.726 16.622 1.00 97.06 290 GLY A CA 1
ATOM 2338 C C . GLY A 1 290 ? -9.321 -16.733 17.719 1.00 97.06 290 GLY A C 1
ATOM 2339 O O . GLY A 1 290 ? -9.550 -17.024 18.888 1.00 97.06 290 GLY A O 1
ATOM 2340 N N . SER A 1 291 ? -8.729 -15.582 17.377 1.00 97.75 291 SER A N 1
ATOM 2341 C CA . SER A 1 291 ? -8.150 -14.655 18.366 1.00 97.75 291 SER A CA 1
ATOM 2342 C C . SER A 1 291 ? -8.535 -13.194 18.094 1.00 97.75 291 SER A C 1
ATOM 2344 O O . SER A 1 291 ? -7.798 -12.467 17.420 1.00 97.75 291 SER A O 1
ATOM 2346 N N . PRO A 1 292 ? -9.672 -12.705 18.627 1.00 98.19 292 PRO A N 1
ATOM 2347 C CA . PRO A 1 292 ? -9.985 -11.278 18.613 1.00 98.19 292 PRO A CA 1
ATOM 2348 C C . PRO A 1 292 ? -8.860 -10.405 19.193 1.00 98.19 292 PRO A C 1
ATOM 2350 O O . PRO A 1 292 ? -8.634 -9.296 18.701 1.00 98.19 292 PRO A O 1
ATOM 2353 N N . ARG A 1 293 ? -8.105 -10.888 20.191 1.00 98.25 293 ARG A N 1
ATOM 2354 C CA . ARG A 1 293 ? -6.957 -10.136 20.728 1.00 98.25 293 ARG A CA 1
ATOM 2355 C C . ARG A 1 293 ? -5.840 -9.965 19.704 1.00 98.25 293 ARG A C 1
ATOM 2357 O O . ARG A 1 293 ? -5.248 -8.888 19.644 1.00 98.25 293 ARG A O 1
ATOM 2364 N N . TYR A 1 294 ? -5.528 -10.997 18.922 1.00 97.75 294 TYR A N 1
ATOM 2365 C CA . TYR A 1 294 ? -4.504 -10.908 17.884 1.00 97.75 294 TYR A CA 1
ATOM 2366 C C . TYR A 1 294 ? -4.886 -9.859 16.837 1.00 97.75 294 TYR A C 1
ATOM 2368 O O . TYR A 1 294 ? -4.085 -8.965 16.560 1.00 97.75 294 TYR A O 1
ATOM 2376 N N . PHE A 1 295 ? -6.135 -9.879 16.355 1.00 98.25 295 PHE A N 1
ATOM 2377 C CA . PHE A 1 295 ? -6.619 -8.857 15.423 1.00 98.25 295 PHE A CA 1
ATOM 2378 C C . PHE A 1 295 ? -6.564 -7.449 16.033 1.00 98.25 295 PHE A C 1
ATOM 2380 O O . PHE A 1 295 ? -6.143 -6.498 15.376 1.00 98.25 295 PHE A O 1
ATOM 2387 N N . LEU A 1 296 ? -6.912 -7.298 17.315 1.00 97.75 296 LEU A N 1
ATOM 2388 C CA . LEU A 1 296 ? -6.780 -6.019 18.012 1.00 97.75 296 LEU A CA 1
ATOM 2389 C C . LEU A 1 296 ? -5.324 -5.516 18.047 1.00 97.75 296 LEU A C 1
ATOM 2391 O O . LEU A 1 296 ? -5.075 -4.326 17.842 1.00 97.75 296 LEU A O 1
ATOM 2395 N N . LEU A 1 297 ? -4.355 -6.393 18.321 1.00 97.50 297 LEU A N 1
ATOM 2396 C CA . LEU A 1 297 ? -2.932 -6.033 18.328 1.00 97.50 297 LEU A CA 1
ATOM 2397 C C . LEU A 1 297 ? -2.435 -5.658 16.927 1.00 97.50 297 LEU A C 1
ATOM 2399 O O . LEU A 1 297 ? -1.708 -4.672 16.785 1.00 97.50 297 LEU A O 1
ATOM 2403 N N . LEU A 1 298 ? -2.866 -6.401 15.907 1.00 97.44 298 LEU A N 1
ATOM 2404 C CA . LEU A 1 298 ? -2.588 -6.113 14.502 1.00 97.44 298 LEU A CA 1
ATOM 2405 C C . LEU A 1 298 ? -3.112 -4.725 14.110 1.00 97.44 298 LEU A C 1
ATOM 2407 O O . LEU A 1 298 ? -2.359 -3.877 13.629 1.00 97.44 298 LEU A O 1
ATOM 2411 N N . LEU A 1 299 ? -4.384 -4.457 14.411 1.00 97.50 299 LEU A N 1
ATOM 2412 C CA . LEU A 1 299 ? -5.022 -3.172 14.160 1.00 97.50 299 LEU A CA 1
ATOM 2413 C C . LEU A 1 299 ? -4.301 -2.027 14.880 1.00 97.50 299 LEU A C 1
ATOM 2415 O O . LEU A 1 299 ? -4.056 -0.985 14.276 1.00 97.50 299 LEU A O 1
ATOM 2419 N N . ARG A 1 300 ? -3.921 -2.217 16.150 1.00 96.00 300 ARG A N 1
ATOM 2420 C CA . ARG A 1 300 ? -3.145 -1.233 16.924 1.00 96.00 300 ARG A CA 1
ATOM 2421 C C . ARG A 1 300 ? -1.811 -0.909 16.273 1.00 96.00 300 ARG A C 1
ATOM 2423 O O . ARG A 1 300 ? -1.477 0.269 16.164 1.00 96.00 300 ARG A O 1
ATOM 2430 N N . ARG A 1 301 ? -1.072 -1.932 15.833 1.00 96.75 301 ARG A N 1
ATOM 2431 C CA . ARG A 1 301 ? 0.196 -1.752 15.120 1.00 96.75 301 ARG A CA 1
ATOM 2432 C C . ARG A 1 301 ? -0.018 -0.882 13.888 1.00 96.75 301 ARG A C 1
ATOM 2434 O O . ARG A 1 301 ? 0.631 0.150 13.766 1.00 96.75 301 ARG A O 1
ATOM 2441 N N . HIS A 1 302 ? -0.955 -1.251 13.019 1.00 97.44 302 HIS A N 1
ATOM 2442 C CA . HIS A 1 302 ? -1.156 -0.518 11.770 1.00 97.44 302 HIS A CA 1
ATOM 2443 C C . HIS A 1 302 ? -1.717 0.882 11.979 1.00 97.44 302 HIS A C 1
ATOM 2445 O O . HIS A 1 302 ? -1.294 1.800 11.283 1.00 97.44 302 HIS A O 1
ATOM 2451 N N . ALA A 1 303 ? -2.610 1.069 12.953 1.00 94.69 303 ALA A N 1
ATOM 2452 C CA . ALA A 1 303 ? -3.152 2.381 13.271 1.00 94.69 303 ALA A CA 1
ATOM 2453 C C . ALA A 1 303 ? -2.057 3.336 13.766 1.00 94.69 303 ALA A C 1
ATOM 2455 O O . ALA A 1 303 ? -1.923 4.448 13.261 1.00 94.69 303 ALA A O 1
ATOM 2456 N N . MET A 1 304 ? -1.227 2.884 14.712 1.00 93.19 304 MET A N 1
ATOM 2457 C CA . MET A 1 304 ? -0.130 3.697 15.237 1.00 93.19 304 MET A CA 1
ATOM 2458 C C . MET A 1 304 ? 0.944 3.958 14.182 1.00 93.19 304 MET A C 1
ATOM 2460 O O . MET A 1 304 ? 1.409 5.087 14.070 1.00 93.19 304 MET A O 1
ATOM 2464 N N . THR A 1 305 ? 1.322 2.958 13.379 1.00 95.12 305 THR A N 1
ATOM 2465 C CA . THR A 1 305 ? 2.262 3.184 12.275 1.00 95.12 305 THR A CA 1
ATOM 2466 C C . THR A 1 305 ? 1.678 4.174 11.271 1.00 95.12 305 THR A C 1
ATOM 2468 O O . THR A 1 305 ? 2.340 5.153 10.950 1.00 95.12 305 THR A O 1
ATOM 2471 N N . GLY A 1 306 ? 0.429 3.988 10.840 1.00 93.81 306 GLY A N 1
ATOM 2472 C CA . GLY A 1 306 ? -0.240 4.858 9.872 1.00 93.81 306 GLY A CA 1
ATOM 2473 C C . GLY A 1 306 ? -0.377 6.307 10.329 1.00 93.81 306 GLY A C 1
ATOM 2474 O O . GLY A 1 306 ? -0.192 7.212 9.523 1.00 93.81 306 GLY A O 1
ATOM 2475 N N . ALA A 1 307 ? -0.610 6.551 11.618 1.00 91.44 307 ALA A N 1
ATOM 2476 C CA . ALA A 1 307 ? -0.705 7.906 12.157 1.00 91.44 307 ALA A CA 1
ATOM 2477 C C . ALA A 1 307 ? 0.621 8.693 12.106 1.00 91.44 307 ALA A C 1
ATOM 2479 O O . ALA A 1 307 ? 0.592 9.922 12.116 1.00 91.44 307 ALA A O 1
ATOM 2480 N N . PHE A 1 308 ? 1.773 8.011 12.048 1.00 91.62 308 PHE A N 1
ATOM 2481 C CA . PHE A 1 308 ? 3.105 8.634 12.134 1.00 91.62 308 PHE A CA 1
ATOM 2482 C C . PHE A 1 308 ? 4.074 8.206 11.017 1.00 91.62 308 PHE A C 1
ATOM 2484 O O . PHE A 1 308 ? 5.273 8.480 11.101 1.00 91.62 308 PHE A O 1
ATOM 2491 N N . VAL A 1 309 ? 3.582 7.529 9.979 1.00 91.62 309 VAL A N 1
ATOM 2492 C CA . VAL A 1 309 ? 4.362 7.129 8.797 1.00 91.62 309 VAL A CA 1
ATOM 2493 C C . VAL A 1 309 ? 4.670 8.337 7.905 1.00 91.62 309 VAL A C 1
ATOM 2495 O O . VAL A 1 309 ? 4.117 9.420 8.087 1.00 91.62 309 VAL A O 1
ATOM 2498 N N . HIS A 1 310 ? 5.541 8.170 6.910 1.00 89.50 310 HIS A N 1
ATOM 2499 C CA . HIS A 1 310 ? 5.707 9.185 5.873 1.00 89.50 310 HIS A CA 1
ATOM 2500 C C . HIS A 1 310 ? 4.410 9.378 5.059 1.00 89.50 310 HIS A C 1
ATOM 2502 O O . HIS A 1 310 ? 3.873 8.373 4.580 1.00 89.50 310 HIS A O 1
ATOM 2508 N N . PRO A 1 311 ? 3.945 10.625 4.814 1.00 86.31 311 PRO A N 1
ATOM 2509 C CA . PRO A 1 311 ? 2.688 10.907 4.108 1.00 86.31 311 PRO A CA 1
ATOM 2510 C C . PRO A 1 311 ? 2.536 10.221 2.749 1.00 86.31 311 PRO A C 1
ATOM 2512 O O . PRO A 1 311 ? 1.442 9.831 2.343 1.00 86.31 311 PRO A O 1
ATOM 2515 N N . LYS A 1 312 ? 3.661 9.989 2.064 1.00 87.44 312 LYS A N 1
ATOM 2516 C CA . LYS A 1 312 ? 3.718 9.248 0.792 1.00 87.44 312 LYS A CA 1
ATOM 2517 C C . LYS A 1 312 ? 3.106 7.842 0.856 1.00 87.44 312 LYS A C 1
ATOM 2519 O O . LYS A 1 312 ? 2.664 7.331 -0.166 1.00 87.44 312 LYS A O 1
ATOM 2524 N N . HIS A 1 313 ? 3.031 7.228 2.036 1.00 90.56 313 HIS A N 1
ATOM 2525 C CA . HIS A 1 313 ? 2.442 5.901 2.225 1.00 90.56 313 HIS A CA 1
ATOM 2526 C C . HIS A 1 313 ? 0.933 5.927 2.514 1.00 90.56 313 HIS A C 1
ATOM 2528 O O . HIS A 1 313 ? 0.342 4.876 2.748 1.00 90.56 313 HIS A O 1
ATOM 2534 N N . GLY A 1 314 ? 0.300 7.103 2.479 1.00 87.50 314 GLY A N 1
ATOM 2535 C CA . GLY A 1 314 ? -1.152 7.247 2.557 1.00 87.50 314 GLY A CA 1
ATOM 2536 C C . GLY A 1 314 ? -1.720 7.480 3.957 1.00 87.50 314 GLY A C 1
ATOM 2537 O O . GLY A 1 314 ? -2.921 7.704 4.048 1.00 87.50 314 GLY A O 1
ATOM 2538 N N . GLY A 1 315 ? -0.884 7.451 5.000 1.00 89.19 315 GLY A N 1
ATOM 2539 C CA . GLY A 1 315 ? -1.210 7.870 6.371 1.00 89.19 315 GLY A CA 1
ATOM 2540 C C . GLY A 1 315 ? -0.489 9.161 6.742 1.00 89.19 315 GLY A C 1
ATOM 2541 O O . GLY A 1 315 ? 0.168 9.749 5.894 1.00 89.19 315 GLY A O 1
ATOM 2542 N N . ASN A 1 316 ? -0.587 9.604 7.993 1.00 88.25 316 ASN A N 1
ATOM 2543 C CA . ASN A 1 316 ? -0.037 10.873 8.470 1.00 88.25 316 ASN A CA 1
ATOM 2544 C C . ASN A 1 316 ? -0.327 12.061 7.521 1.00 88.25 316 ASN A C 1
ATOM 2546 O O . ASN A 1 316 ? 0.559 12.857 7.203 1.00 88.25 316 ASN A O 1
ATOM 2550 N N . SER A 1 317 ? -1.559 12.154 7.014 1.00 81.75 317 SER A N 1
ATOM 2551 C CA . SER A 1 317 ? -1.989 13.189 6.071 1.00 81.75 317 SER A CA 1
ATOM 2552 C C . SER A 1 317 ? -1.567 14.586 6.528 1.00 81.75 317 SER A C 1
ATOM 2554 O O . SER A 1 317 ? -1.786 14.978 7.676 1.00 81.75 317 SER A O 1
ATOM 2556 N N . GLY A 1 318 ? -0.919 15.329 5.626 1.00 75.50 318 GLY A N 1
ATOM 2557 C CA . GLY A 1 318 ? -0.414 16.676 5.912 1.00 75.50 318 GLY A CA 1
ATOM 2558 C C . GLY A 1 318 ? 0.648 16.739 7.017 1.00 75.50 318 GLY A C 1
ATOM 2559 O O . GLY A 1 318 ? 0.821 17.794 7.614 1.00 75.50 318 GLY A O 1
ATOM 2560 N N . ALA A 1 319 ? 1.318 15.624 7.333 1.00 82.69 319 ALA A N 1
ATOM 2561 C CA . ALA A 1 319 ? 2.254 15.505 8.454 1.00 82.69 319 ALA A CA 1
ATOM 2562 C C . ALA A 1 319 ? 1.634 15.815 9.834 1.00 82.69 319 ALA A C 1
ATOM 2564 O O . ALA A 1 319 ? 2.356 16.092 10.796 1.00 82.69 319 ALA A O 1
ATOM 2565 N N . ALA A 1 320 ? 0.305 15.758 9.973 1.00 82.94 320 ALA A N 1
ATOM 2566 C CA . ALA A 1 320 ? -0.375 16.211 11.184 1.00 82.94 320 ALA A CA 1
ATOM 2567 C C . ALA A 1 320 ? -0.035 15.369 12.432 1.00 82.94 320 ALA A C 1
ATOM 2569 O O . ALA A 1 320 ? 0.030 15.911 13.539 1.00 82.94 320 ALA A O 1
ATOM 2570 N N . GLY A 1 321 ? 0.269 14.077 12.274 1.00 86.94 321 GLY A N 1
ATOM 2571 C CA . GLY A 1 321 ? 0.803 13.241 13.348 1.00 86.94 321 GLY A CA 1
ATOM 2572 C C . GLY A 1 321 ? 2.188 13.701 13.806 1.00 86.94 321 GLY A C 1
ATOM 2573 O O . GLY A 1 321 ? 2.451 13.785 15.003 1.00 86.94 321 GLY A O 1
ATOM 2574 N N . TRP A 1 322 ? 3.069 14.085 12.884 1.00 89.19 322 TRP A N 1
ATOM 2575 C CA . TRP A 1 322 ? 4.381 14.634 13.242 1.00 89.19 322 TRP A CA 1
ATOM 2576 C C . TRP A 1 322 ? 4.298 16.026 13.857 1.00 89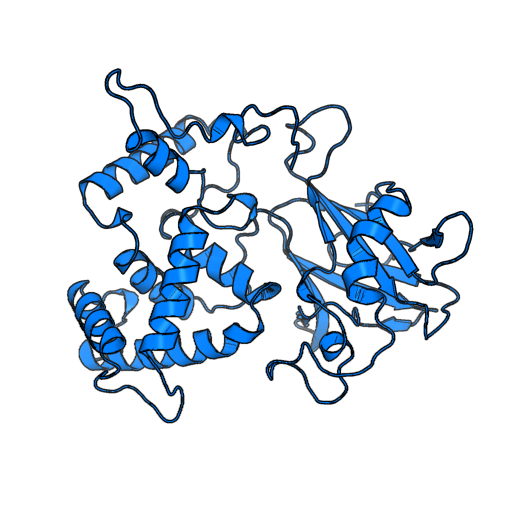.19 322 TRP A C 1
ATOM 2578 O O . TRP A 1 322 ? 4.965 16.273 14.856 1.00 89.19 322 TRP A O 1
ATOM 2588 N N . MET A 1 323 ? 3.436 16.903 13.341 1.00 86.12 323 MET A N 1
ATOM 2589 C CA . MET A 1 323 ? 3.167 18.209 13.952 1.00 86.12 323 MET A CA 1
ATOM 2590 C C . MET A 1 323 ? 2.605 18.063 15.370 1.00 86.12 323 MET A C 1
ATOM 2592 O O . MET A 1 323 ? 2.940 18.842 16.263 1.00 86.12 323 MET A O 1
ATOM 2596 N N . TYR A 1 324 ? 1.783 17.036 15.608 1.00 86.94 324 TYR A N 1
ATOM 2597 C CA . TYR A 1 324 ? 1.340 16.691 16.954 1.00 86.94 324 TYR A CA 1
ATOM 2598 C C . TYR A 1 324 ? 2.530 16.347 17.862 1.00 86.94 324 TYR A C 1
ATOM 2600 O O . TYR A 1 324 ? 2.641 16.928 18.941 1.00 86.94 324 TYR A O 1
ATOM 2608 N N . LEU A 1 325 ? 3.455 15.484 17.428 1.00 90.38 325 LEU A N 1
ATOM 2609 C CA . LEU A 1 325 ? 4.662 15.162 18.205 1.00 90.38 325 LEU A CA 1
ATOM 2610 C C . LEU A 1 325 ? 5.546 16.404 18.422 1.00 90.38 325 LEU A C 1
ATOM 2612 O O . LEU A 1 325 ? 5.938 16.677 19.553 1.00 90.38 325 LEU A O 1
ATOM 2616 N N . GLU A 1 326 ? 5.780 17.205 17.382 1.00 90.62 326 GLU A N 1
ATOM 2617 C CA . GLU A 1 326 ? 6.526 18.471 17.435 1.00 90.62 326 GLU A CA 1
ATOM 2618 C C . GLU A 1 326 ? 5.961 19.430 18.493 1.00 90.62 326 GLU A C 1
ATOM 2620 O O . GLU A 1 326 ? 6.718 20.071 19.225 1.00 90.62 326 GLU A O 1
ATOM 2625 N N . SER A 1 327 ? 4.629 19.506 18.606 1.00 87.44 327 SER A N 1
ATOM 2626 C CA . SER A 1 327 ? 3.948 20.350 19.594 1.00 87.44 327 SER A CA 1
ATOM 2627 C C . SER A 1 327 ? 4.109 19.861 21.038 1.00 87.44 327 SER A C 1
ATOM 2629 O O . SER A 1 327 ? 4.070 20.682 21.953 1.00 87.44 327 SER A O 1
ATOM 2631 N N . ARG A 1 328 ? 4.290 18.549 21.248 1.00 89.19 328 ARG A N 1
ATOM 2632 C CA . ARG A 1 328 ? 4.328 17.909 22.575 1.00 89.19 328 ARG A CA 1
ATOM 2633 C C . ARG A 1 328 ? 5.741 17.711 23.108 1.00 89.19 328 ARG A C 1
ATOM 2635 O O . ARG A 1 328 ? 5.955 17.821 24.312 1.00 89.19 328 ARG A O 1
ATOM 2642 N N . PHE A 1 329 ? 6.694 17.408 22.236 1.00 92.31 329 PHE A N 1
ATOM 2643 C CA . PHE A 1 329 ? 8.087 17.207 22.612 1.00 92.31 329 PHE A CA 1
ATOM 2644 C C . PHE A 1 329 ? 8.827 18.539 22.559 1.00 92.31 329 PHE A C 1
ATOM 2646 O O . PHE A 1 329 ? 9.408 18.893 21.536 1.00 92.31 329 PHE A O 1
ATOM 2653 N N . ARG A 1 330 ? 8.788 19.277 23.673 1.00 92.56 330 ARG A N 1
ATOM 2654 C CA . ARG A 1 330 ? 9.471 20.565 23.833 1.00 92.56 330 ARG A CA 1
ATOM 2655 C C . ARG A 1 330 ? 10.419 20.561 25.023 1.00 92.56 330 ARG A C 1
ATOM 2657 O O . ARG A 1 330 ? 10.190 19.854 26.004 1.00 92.56 330 ARG A O 1
ATOM 2664 N N . ASP A 1 331 ? 11.494 21.331 24.916 1.00 93.69 331 ASP A N 1
ATOM 2665 C CA . ASP A 1 331 ? 12.428 21.555 26.013 1.00 93.69 331 ASP A CA 1
ATOM 2666 C C . ASP A 1 331 ? 11.919 22.634 26.991 1.00 93.69 331 ASP A C 1
ATOM 2668 O O . ASP A 1 331 ? 10.857 23.232 26.814 1.00 93.69 331 ASP A O 1
ATOM 2672 N N . ALA A 1 332 ? 12.689 22.907 28.047 1.00 93.56 332 ALA A N 1
ATOM 2673 C CA . ALA A 1 332 ? 12.338 23.916 29.052 1.00 93.56 332 ALA A CA 1
ATOM 2674 C C . ALA A 1 332 ? 12.316 25.364 28.514 1.00 93.56 332 ALA A C 1
ATOM 2676 O O . ALA A 1 332 ? 11.886 26.272 29.224 1.00 93.56 332 ALA A O 1
ATOM 2677 N N . ARG A 1 333 ? 12.813 25.595 27.293 1.00 93.81 333 ARG A N 1
ATOM 2678 C CA . ARG A 1 333 ? 12.831 26.887 26.595 1.00 93.81 333 ARG A CA 1
ATOM 2679 C C . ARG A 1 333 ? 11.769 26.952 25.495 1.00 93.81 333 ARG A C 1
ATOM 2681 O O . ARG A 1 333 ? 11.810 27.872 24.684 1.00 93.81 333 ARG A O 1
ATOM 2688 N N . ASP A 1 334 ? 10.840 25.995 25.482 1.00 90.50 334 ASP A N 1
ATOM 2689 C CA . ASP A 1 334 ? 9.783 25.843 24.482 1.00 90.50 334 ASP A CA 1
ATOM 2690 C C . ASP A 1 334 ? 10.295 25.543 23.057 1.00 90.50 334 ASP A C 1
ATOM 2692 O O . ASP A 1 334 ? 9.543 25.633 22.088 1.00 90.50 334 ASP A O 1
ATOM 2696 N N . ALA A 1 335 ? 11.558 25.136 22.898 1.00 91.44 335 ALA A N 1
ATOM 2697 C CA . ALA A 1 335 ? 12.082 24.683 21.613 1.00 91.44 335 ALA A CA 1
ATOM 2698 C C . ALA A 1 335 ? 11.651 23.235 21.339 1.00 91.44 335 ALA A C 1
ATOM 2700 O O . ALA A 1 335 ? 11.616 22.406 22.251 1.00 91.44 335 ALA A O 1
ATOM 2701 N N . THR A 1 336 ? 11.327 22.906 20.082 1.00 91.88 336 THR A N 1
ATOM 2702 C CA . THR A 1 336 ? 10.944 21.531 19.732 1.00 91.88 336 THR A CA 1
ATOM 2703 C C . THR A 1 336 ? 12.140 20.580 19.810 1.00 91.88 336 THR A C 1
ATOM 2705 O O . THR A 1 336 ? 13.231 20.873 19.325 1.00 91.88 336 THR A O 1
ATOM 2708 N N . LEU A 1 337 ? 11.917 19.415 20.414 1.00 93.50 337 LEU A N 1
ATOM 2709 C CA . LEU A 1 337 ? 12.838 18.278 20.441 1.00 93.50 337 LEU A CA 1
ATOM 2710 C C . LEU A 1 337 ? 12.550 17.284 19.302 1.00 93.50 337 LEU A C 1
ATOM 2712 O O . LEU A 1 337 ? 13.267 16.296 19.157 1.00 93.50 337 LEU A O 1
ATOM 2716 N N . PHE A 1 338 ? 11.508 17.531 18.502 1.00 93.06 338 PHE A N 1
ATOM 2717 C CA . PHE A 1 338 ? 11.085 16.691 17.382 1.00 93.06 338 PHE A CA 1
ATOM 2718 C C . PHE A 1 338 ? 10.986 17.524 16.095 1.00 93.06 338 PHE A C 1
ATOM 2720 O O . PHE A 1 338 ? 9.910 17.744 15.541 1.00 93.06 338 PHE A O 1
ATOM 2727 N N . ASP A 1 339 ? 12.137 18.001 15.618 1.00 90.19 339 ASP A N 1
ATOM 2728 C CA . ASP A 1 339 ? 12.251 18.730 14.351 1.00 90.19 339 ASP A CA 1
ATOM 2729 C C . ASP A 1 339 ? 12.276 17.760 13.161 1.00 90.19 339 ASP A C 1
ATOM 2731 O O . ASP A 1 339 ? 13.317 17.435 12.586 1.00 90.19 339 ASP A O 1
ATOM 2735 N N . TRP A 1 340 ? 11.097 17.252 12.815 1.00 89.94 340 TRP A N 1
ATOM 2736 C CA . TRP A 1 340 ? 10.914 16.318 11.707 1.00 89.94 340 TRP A CA 1
ATOM 2737 C C . TRP A 1 340 ? 11.186 16.959 10.338 1.00 89.94 340 TRP A C 1
ATOM 2739 O O . TRP A 1 340 ? 11.582 16.258 9.407 1.00 89.94 340 TRP A O 1
ATOM 2749 N N . ARG A 1 341 ? 11.036 18.285 10.200 1.00 88.75 341 ARG A N 1
ATOM 2750 C CA . ARG A 1 341 ? 11.249 18.990 8.924 1.00 88.75 341 ARG A CA 1
ATOM 2751 C C . ARG A 1 341 ? 12.706 18.932 8.471 1.00 88.75 341 ARG A C 1
ATOM 2753 O O . ARG A 1 341 ? 12.960 18.942 7.270 1.00 88.75 341 ARG A O 1
ATOM 2760 N N . ARG A 1 342 ? 13.656 18.812 9.404 1.00 89.25 342 ARG A N 1
ATOM 2761 C CA . ARG A 1 342 ? 15.080 18.588 9.093 1.00 89.25 342 ARG A CA 1
ATOM 2762 C C . ARG A 1 342 ? 15.367 17.236 8.454 1.00 89.25 342 ARG A C 1
ATOM 2764 O O . ARG A 1 342 ? 16.406 17.087 7.822 1.00 89.25 342 ARG A O 1
ATOM 2771 N N . ALA A 1 343 ? 14.493 16.253 8.653 1.00 86.44 343 ALA A N 1
ATOM 2772 C CA . ALA A 1 343 ? 14.687 14.902 8.142 1.00 86.44 343 ALA A CA 1
ATOM 2773 C C . ALA A 1 343 ? 14.083 14.699 6.746 1.00 86.44 343 ALA A C 1
ATOM 2775 O O . ALA A 1 343 ? 14.488 13.762 6.064 1.00 86.44 343 ALA A O 1
ATOM 2776 N N . LEU A 1 344 ? 13.162 15.565 6.314 1.00 84.12 344 LEU A N 1
ATOM 2777 C CA . LEU A 1 344 ? 12.392 15.375 5.084 1.00 84.12 344 LEU A CA 1
ATOM 2778 C C . LEU A 1 344 ? 12.765 16.337 3.978 1.00 84.12 344 LEU A C 1
ATOM 2780 O O . LEU A 1 344 ? 13.097 17.494 4.221 1.00 84.12 344 LEU A O 1
ATOM 2784 N N . GLU A 1 345 ? 12.627 15.852 2.759 1.00 78.50 345 GLU A N 1
ATOM 2785 C CA . GLU A 1 345 ? 12.750 16.613 1.535 1.00 78.50 345 GLU A CA 1
ATOM 2786 C C . GLU A 1 345 ? 11.633 17.655 1.371 1.00 78.50 345 GLU A C 1
ATOM 2788 O O . GLU A 1 345 ? 10.537 17.550 1.931 1.00 78.50 345 GLU A O 1
ATOM 2793 N N . SER A 1 346 ? 11.905 18.664 0.544 1.00 75.31 346 SER A N 1
ATOM 2794 C CA . SER A 1 346 ? 10.874 19.578 0.046 1.00 75.31 346 SER A CA 1
ATOM 2795 C C . SER A 1 346 ? 9.774 18.797 -0.704 1.00 75.31 346 SER A C 1
ATOM 2797 O O . SER A 1 346 ? 10.100 17.850 -1.426 1.00 75.31 346 SER A O 1
ATOM 2799 N N . PRO A 1 347 ? 8.484 19.168 -0.578 1.00 72.56 347 PRO A N 1
ATOM 2800 C CA . PRO A 1 347 ? 7.952 20.348 0.116 1.00 72.56 347 PRO A CA 1
ATOM 2801 C C . PRO A 1 347 ? 7.651 20.136 1.609 1.00 72.56 347 PRO A C 1
ATOM 2803 O O . PRO A 1 347 ? 7.342 21.094 2.306 1.00 72.56 347 PRO A O 1
ATOM 2806 N N . LEU A 1 348 ? 7.734 18.905 2.125 1.00 75.31 348 LEU A N 1
ATOM 2807 C CA . LEU A 1 348 ? 7.364 18.610 3.517 1.00 75.31 348 LEU A CA 1
ATOM 2808 C C . LEU A 1 348 ? 8.384 19.143 4.530 1.00 75.31 348 LEU A C 1
ATOM 2810 O O . LEU A 1 348 ? 8.019 19.557 5.631 1.00 75.31 348 LEU A O 1
ATOM 2814 N N . GLY A 1 349 ? 9.661 19.103 4.169 1.00 81.12 349 GLY A N 1
ATOM 2815 C CA . GLY A 1 349 ? 10.765 19.557 4.995 1.00 81.12 349 GLY A CA 1
ATOM 2816 C C . GLY A 1 349 ? 11.799 20.352 4.208 1.00 81.12 349 GLY A C 1
ATOM 2817 O O . GLY A 1 349 ? 11.532 20.899 3.139 1.00 81.12 349 GLY A O 1
ATOM 2818 N N . HIS A 1 350 ? 12.990 20.454 4.785 1.00 85.81 350 HIS A N 1
ATOM 2819 C CA . HIS A 1 350 ? 14.100 21.251 4.264 1.00 85.81 350 HIS A CA 1
ATOM 2820 C C . HIS A 1 350 ? 15.421 20.467 4.214 1.00 85.81 350 HIS A C 1
ATOM 2822 O O . HIS A 1 350 ? 16.495 21.061 4.119 1.00 85.81 350 HIS A O 1
ATOM 2828 N N . ASN A 1 351 ? 15.351 19.136 4.276 1.00 83.19 351 ASN A N 1
ATOM 2829 C CA . ASN A 1 351 ? 16.490 18.260 4.051 1.00 83.19 351 ASN A CA 1
ATOM 2830 C C . ASN A 1 351 ? 16.907 18.313 2.574 1.00 83.19 351 ASN A C 1
ATOM 2832 O O . ASN A 1 351 ? 16.090 18.120 1.674 1.00 83.19 351 ASN A O 1
ATOM 2836 N N . THR A 1 352 ? 18.188 18.575 2.330 1.00 81.75 352 THR A N 1
ATOM 2837 C CA . THR A 1 352 ? 18.781 18.608 0.987 1.00 81.75 352 THR A CA 1
ATOM 2838 C C . THR A 1 352 ? 19.530 17.331 0.625 1.00 81.75 352 THR A C 1
ATOM 2840 O O . THR A 1 352 ? 19.803 17.117 -0.559 1.00 81.75 352 THR A O 1
ATOM 2843 N N . ASP A 1 353 ? 19.854 16.505 1.623 1.00 78.69 353 ASP A N 1
ATOM 2844 C CA . ASP A 1 353 ? 20.644 15.274 1.484 1.00 78.69 353 ASP A CA 1
ATOM 2845 C C . ASP A 1 353 ? 19.781 14.095 1.018 1.00 78.69 353 ASP A C 1
ATOM 2847 O O . ASP A 1 353 ? 20.286 13.109 0.484 1.00 78.69 353 ASP A O 1
ATOM 2851 N N . TYR A 1 354 ? 18.468 14.209 1.208 1.00 68.56 354 TYR A N 1
ATOM 2852 C CA . TYR A 1 354 ? 17.461 13.225 0.843 1.00 68.56 354 TYR A CA 1
ATOM 2853 C C . TYR A 1 354 ? 16.416 13.891 -0.058 1.00 68.56 354 TYR A C 1
ATOM 2855 O O . TYR A 1 354 ? 16.023 15.026 0.209 1.00 68.56 354 TYR A O 1
ATOM 2863 N N . ARG A 1 355 ? 15.996 13.228 -1.145 1.00 68.56 355 ARG A N 1
ATOM 2864 C CA . ARG A 1 355 ? 15.005 13.760 -2.112 1.00 68.56 355 ARG A CA 1
ATOM 2865 C C . ARG A 1 355 ? 13.851 12.797 -2.397 1.00 68.56 355 ARG A C 1
ATOM 2867 O O . ARG A 1 355 ? 13.187 12.925 -3.424 1.00 68.56 355 ARG A O 1
ATOM 2874 N N . GLY A 1 356 ? 13.604 11.888 -1.456 1.00 56.56 356 GLY A N 1
ATOM 2875 C CA . GLY A 1 356 ? 12.510 10.922 -1.498 1.00 56.56 356 GLY A CA 1
ATOM 2876 C C . GLY A 1 356 ? 12.969 9.481 -1.471 1.00 56.56 356 GLY A C 1
ATOM 2877 O O . GLY A 1 356 ? 14.015 9.174 -2.074 1.00 56.56 356 GLY A O 1
#

Radius of gyration: 22.55 Å; chains: 1; bounding box: 61×53×57 Å

pLDDT: mean 88.88, std 11.94, range [42.28, 98.56]

Secondary structure (DSSP, 8-state):
-PPPEEP--HHHHHHHHHHHH-------TT-SS-S-TT-HHHHSTTGGGPSEEEE---SS-HHHHTTEEEEEEEEE-TTT--S-EEEEETTS-TTSPEEPEEEEETTEEEEEEEEEEEEETT-EEEEEEEETTEEE--SS---EEE-TTS-EEEEEE-TT--S--S--HHHHHHHHHHHHHHSGGGSHHHHHHHHHHHHHHHHHTTSSS-TT---TTSGGGHHHHHHHHHHTTTGGGHHHHHHHHHHHHHHHHHHTTT--GGGS-HHHHHHHHHHHHTT--TT--TTT-S-HHHHHHHHHHHHHHHHHS-GGGS-SGGGHHHHHHHHH-B-TTS-BS--GGGTSBTTT--BSS---

Foldseek 3Di:
DAWAWDDDALVVVCVQPCVFPVDPDPPLCQCPPLDDPSQSQSRTDQLLCPQPWAFADPPPDLLVRRQKTKTKHKAQQVPVVFPWKWKAKPQHDNVDTHTWDFHDDPNHTPSMTMIITIGGAQDKMWMFMQTNNDTHERSSHPFWDQDPVRDITHMDHHFLHQDQDQDDPLLLLLLQLLLCLQDPCVDPVNVVLLVVLLVVCVVVPVDRAAPRLDDPSHQQQLSVLVRLCCSGRVVVCSLVSVLVSVQVQVLQCVVVVNDGSSPDDSVSSVVQLVCLCVQHHPSGDCVSPVHSVVVSVVSSVSSVCQCQDDSRSRGNRLVSSLVVQQCVQADPVRHGPRQCLCVDDPPSHDDPPDSD